Protein AF-A0A2D9KP70-F1 (afdb_monomer_lite)

Secondary structure (DSSP, 8-state):
---PBPTTSSEEEEHHHHHHHHHHTT--EEESSTTTSPPPTTS-TT-GGGGT-EEEEE--S-SEETTEEHHHHHHHHHHHHTTSSSEEESTTT--TT-SSSEEEE-GGGEEEE-HHHHHHHHSTT--GGG------S---HHHHHHHHHHHHHHHS-HHHHHHHHHHHHHH-HHHHHHHHHHHHHHHH---

Structure (mmCIF, N/CA/C/O backbone):
data_AF-A0A2D9KP70-F1
#
_entry.id   AF-A0A2D9KP70-F1
#
loop_
_atom_site.group_PDB
_atom_site.id
_atom_site.type_symbol
_atom_site.label_atom_id
_atom_site.label_alt_id
_atom_site.label_comp_id
_atom_site.label_asym_id
_atom_site.label_entity_id
_atom_site.label_seq_id
_atom_site.pdbx_PDB_ins_code
_atom_site.Cartn_x
_atom_site.Cartn_y
_atom_site.Cartn_z
_atom_site.occupancy
_atom_site.B_iso_or_equiv
_atom_site.auth_seq_id
_atom_site.auth_comp_id
_atom_site.auth_asym_id
_atom_site.auth_atom_id
_atom_site.pdbx_PDB_model_num
ATOM 1 N N . MET A 1 1 ? -11.619 -11.538 -2.703 1.00 70.75 1 MET A N 1
ATOM 2 C CA . MET A 1 1 ? -10.873 -12.189 -1.609 1.00 70.75 1 MET A CA 1
ATOM 3 C C . MET A 1 1 ? -11.056 -11.332 -0.369 1.00 70.75 1 MET A C 1
ATOM 5 O O . MET A 1 1 ? -11.048 -10.116 -0.518 1.00 70.75 1 MET A O 1
ATOM 9 N N . SER A 1 2 ? -11.302 -11.932 0.793 1.00 82.81 2 SER A N 1
ATOM 10 C CA . SER A 1 2 ? -11.518 -11.225 2.062 1.00 82.81 2 SER A CA 1
ATOM 11 C C . SER A 1 2 ? -10.717 -11.910 3.161 1.00 82.81 2 SER A C 1
ATOM 13 O O . SER A 1 2 ? -10.656 -13.138 3.182 1.00 82.81 2 SER A O 1
ATOM 15 N N . TYR A 1 3 ? -10.135 -11.124 4.061 1.00 93.19 3 TYR A N 1
ATOM 16 C CA . TYR A 1 3 ? -9.341 -11.609 5.184 1.00 93.19 3 TYR A CA 1
ATOM 17 C C . TYR A 1 3 ? -9.997 -11.221 6.495 1.00 93.19 3 TYR A C 1
ATOM 19 O O . TYR A 1 3 ? -10.526 -10.118 6.630 1.00 93.19 3 TYR A O 1
ATOM 27 N N . ASP A 1 4 ? -9.890 -12.111 7.472 1.00 93.12 4 ASP A N 1
ATOM 28 C CA . ASP A 1 4 ? -10.333 -11.836 8.828 1.00 93.12 4 ASP A CA 1
ATOM 29 C C . ASP A 1 4 ? -9.237 -11.126 9.622 1.00 93.12 4 ASP A C 1
ATOM 31 O O . ASP A 1 4 ? -8.035 -11.384 9.470 1.00 93.12 4 ASP A O 1
ATOM 35 N N . ARG A 1 5 ? -9.668 -10.235 10.513 1.00 93.00 5 ARG A N 1
ATOM 36 C CA . ARG A 1 5 ? -8.777 -9.550 11.444 1.00 93.00 5 ARG A CA 1
ATOM 37 C C . ARG A 1 5 ? -8.225 -10.550 12.459 1.00 93.00 5 ARG A C 1
ATOM 39 O O . ARG A 1 5 ? -8.980 -11.265 13.114 1.00 93.00 5 ARG A O 1
ATOM 46 N N . GLN A 1 6 ? -6.908 -10.574 12.604 1.00 94.81 6 GLN A N 1
ATOM 47 C CA . GLN A 1 6 ? -6.201 -11.485 13.497 1.00 94.81 6 GLN A CA 1
ATOM 48 C C . GLN A 1 6 ? -6.187 -10.959 14.939 1.00 94.81 6 GLN A C 1
ATOM 50 O O . GLN A 1 6 ? -6.518 -9.802 15.213 1.00 94.81 6 GLN A O 1
ATOM 55 N N . SER A 1 7 ? -5.758 -11.801 15.883 1.00 92.88 7 SER A N 1
ATOM 56 C CA . SER A 1 7 ? -5.707 -11.462 17.313 1.00 92.88 7 SER A CA 1
ATOM 57 C C . SER A 1 7 ? -4.768 -10.298 17.647 1.00 92.88 7 SER A C 1
ATOM 59 O O . SER A 1 7 ? -4.934 -9.663 18.684 1.00 92.88 7 SER A O 1
ATOM 61 N N . ASP A 1 8 ? -3.788 -10.005 16.786 1.00 84.81 8 ASP A N 1
ATOM 62 C CA . ASP A 1 8 ? -2.904 -8.838 16.920 1.00 84.81 8 ASP A CA 1
ATOM 63 C C . ASP A 1 8 ? -3.539 -7.532 16.406 1.00 84.81 8 ASP A C 1
ATOM 65 O O . ASP A 1 8 ? -2.905 -6.478 16.408 1.00 84.81 8 ASP A O 1
ATOM 69 N N . GLY A 1 9 ? -4.804 -7.586 15.982 1.00 88.44 9 GLY A N 1
ATOM 70 C CA . GLY A 1 9 ? -5.560 -6.435 15.516 1.00 88.44 9 GLY A CA 1
ATOM 71 C C . GLY A 1 9 ? -5.239 -6.012 14.082 1.00 88.44 9 GLY A C 1
ATOM 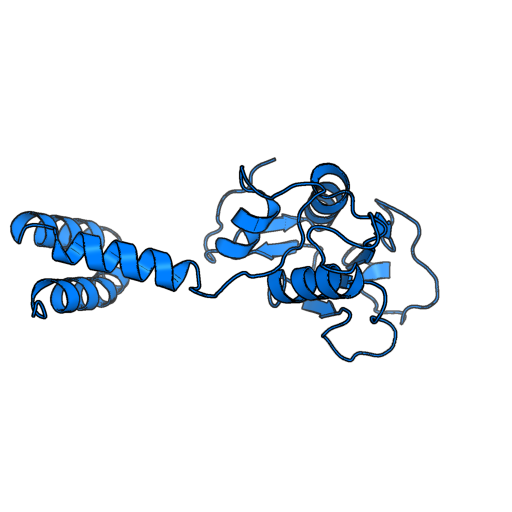72 O O . GLY A 1 9 ? -5.739 -4.959 13.674 1.00 88.44 9 GLY A O 1
ATOM 73 N N . THR A 1 10 ? -4.473 -6.804 13.326 1.00 93.50 10 THR A N 1
ATOM 74 C CA . THR A 1 10 ? -4.136 -6.560 11.912 1.00 93.50 10 THR A CA 1
ATOM 75 C C . THR A 1 10 ? -4.725 -7.626 10.989 1.00 93.50 10 THR A C 1
ATOM 77 O O . THR A 1 10 ? -5.183 -8.675 11.437 1.00 93.50 10 THR A O 1
ATOM 80 N N . TYR A 1 11 ? -4.737 -7.350 9.690 1.00 96.81 11 TYR A N 1
ATOM 81 C CA . TYR A 1 11 ? -5.046 -8.311 8.638 1.00 96.81 11 TYR A CA 1
ATOM 82 C C . TYR A 1 11 ? -3.730 -8.849 8.087 1.00 96.81 11 TYR A C 1
ATOM 84 O O . TYR A 1 11 ? -2.846 -8.064 7.741 1.00 96.81 11 TYR A O 1
ATOM 92 N N . HIS A 1 12 ? -3.578 -10.172 8.037 1.00 97.56 12 HIS A N 1
ATOM 93 C CA . HIS A 1 12 ? -2.360 -10.809 7.533 1.00 97.56 12 HIS A CA 1
ATOM 94 C C . HIS A 1 12 ? -2.567 -11.171 6.068 1.00 97.56 12 HIS A C 1
ATOM 96 O O . HIS A 1 12 ? -3.393 -12.024 5.754 1.00 97.56 12 HIS A O 1
ATOM 102 N N . ILE A 1 13 ? -1.835 -10.493 5.191 1.00 98.06 13 ILE A N 1
ATOM 103 C CA . ILE A 1 13 ? -1.985 -10.582 3.742 1.00 98.06 13 ILE A CA 1
ATOM 104 C C . ILE A 1 13 ? -0.717 -11.212 3.159 1.00 98.06 13 ILE A C 1
ATOM 106 O O . ILE A 1 13 ? 0.361 -10.625 3.296 1.00 98.06 13 ILE A O 1
ATOM 110 N N . PRO A 1 14 ? -0.809 -12.389 2.517 1.00 98.06 14 PRO A N 1
ATOM 111 C CA . PRO A 1 14 ? 0.294 -12.942 1.744 1.00 98.06 14 PRO A CA 1
ATOM 112 C C . PRO A 1 14 ? 0.755 -11.968 0.657 1.00 98.06 14 PRO A C 1
ATOM 114 O O . PRO A 1 14 ? -0.060 -11.324 -0.002 1.00 98.06 14 PRO A O 1
ATOM 117 N N . ILE A 1 15 ? 2.064 -11.872 0.444 1.00 98.12 15 ILE A N 1
ATOM 118 C CA . ILE A 1 15 ? 2.672 -10.948 -0.519 1.00 98.12 15 ILE A CA 1
ATOM 119 C C . ILE A 1 15 ? 2.192 -11.207 -1.949 1.00 98.12 15 ILE A C 1
ATOM 121 O O . ILE A 1 15 ? 1.990 -10.263 -2.708 1.00 98.12 15 ILE A O 1
ATOM 125 N N . ILE A 1 16 ? 1.932 -12.473 -2.286 1.00 98.19 16 ILE A N 1
ATOM 126 C CA . ILE A 1 16 ? 1.333 -12.858 -3.564 1.00 98.19 16 ILE A CA 1
ATOM 127 C C . ILE A 1 16 ? -0.070 -12.258 -3.682 1.00 98.19 16 ILE A C 1
ATOM 129 O O . ILE A 1 16 ? -0.354 -11.563 -4.649 1.00 98.19 16 ILE A O 1
ATOM 133 N N . ASP A 1 17 ? -0.925 -12.420 -2.678 1.00 98.38 17 ASP A N 1
ATOM 134 C CA . ASP A 1 17 ? -2.284 -11.882 -2.746 1.00 98.38 17 ASP A CA 1
ATOM 135 C C . ASP A 1 17 ? -2.298 -10.342 -2.757 1.00 98.38 17 ASP A C 1
ATOM 137 O O . ASP A 1 17 ? -3.120 -9.720 -3.437 1.00 98.38 17 ASP A O 1
ATOM 141 N N . LEU A 1 18 ? -1.361 -9.705 -2.042 1.00 98.19 18 LEU A N 1
ATOM 142 C CA . LEU A 1 18 ? -1.145 -8.260 -2.118 1.00 98.19 18 LEU A CA 1
ATOM 143 C C . LEU A 1 18 ? -0.731 -7.842 -3.536 1.00 98.19 18 LEU A C 1
ATOM 145 O O . LEU A 1 18 ? -1.333 -6.927 -4.098 1.00 98.19 18 LEU A O 1
ATOM 149 N N . GLY A 1 19 ? 0.252 -8.519 -4.131 1.00 98.25 19 GLY A N 1
ATOM 150 C CA . GLY A 1 19 ? 0.718 -8.253 -5.491 1.00 98.25 19 GLY A CA 1
ATOM 151 C C . GLY A 1 19 ? -0.383 -8.455 -6.534 1.00 98.25 19 GLY A C 1
ATOM 152 O O . GLY A 1 19 ? -0.606 -7.584 -7.372 1.00 98.25 19 GLY A O 1
ATOM 153 N N . GLU A 1 20 ? -1.147 -9.543 -6.447 1.00 98.31 20 GLU A N 1
ATOM 154 C CA . GLU A 1 20 ? -2.298 -9.792 -7.320 1.00 98.31 20 GLU A CA 1
ATOM 155 C C . GLU A 1 20 ? -3.363 -8.710 -7.162 1.00 98.31 20 GLU A C 1
ATOM 157 O O . GLU A 1 20 ? -3.867 -8.190 -8.157 1.00 98.31 20 GLU A O 1
ATOM 162 N N . ARG A 1 21 ? -3.658 -8.281 -5.929 1.00 97.50 21 ARG A N 1
ATOM 163 C CA . ARG A 1 21 ? -4.601 -7.185 -5.694 1.00 97.50 21 ARG A CA 1
ATOM 164 C C . ARG A 1 21 ? -4.125 -5.881 -6.334 1.00 97.50 21 ARG A C 1
ATOM 166 O O . ARG A 1 21 ? -4.915 -5.222 -7.015 1.00 97.50 21 ARG A O 1
ATOM 173 N N . LEU A 1 22 ? -2.859 -5.514 -6.135 1.00 97.94 22 LEU A N 1
ATOM 174 C CA . LEU A 1 22 ? -2.236 -4.323 -6.724 1.00 97.94 22 LEU A CA 1
ATOM 175 C C . LEU A 1 22 ? -2.237 -4.381 -8.262 1.00 97.94 22 LEU A C 1
ATOM 177 O O . LEU A 1 22 ? -2.565 -3.392 -8.922 1.00 97.94 22 LEU A O 1
ATOM 181 N N . ARG A 1 23 ? -1.964 -5.549 -8.844 1.00 97.94 23 ARG A N 1
ATOM 182 C CA . ARG A 1 23 ? -2.004 -5.761 -10.294 1.00 97.94 23 ARG A CA 1
ATOM 183 C C . ARG A 1 23 ? -3.420 -5.678 -10.854 1.00 97.94 23 ARG A C 1
ATOM 185 O O . ARG A 1 23 ? -3.698 -4.881 -11.747 1.00 97.94 23 ARG A O 1
ATOM 192 N N . ASP A 1 24 ? -4.328 -6.482 -10.319 1.00 96.50 24 ASP A N 1
ATOM 193 C CA . ASP A 1 24 ? -5.602 -6.780 -10.971 1.00 96.50 24 ASP A CA 1
ATOM 194 C C . ASP A 1 24 ? -6.659 -5.711 -10.687 1.00 96.50 24 ASP A C 1
ATOM 196 O O . ASP A 1 24 ? -7.460 -5.376 -11.561 1.00 96.50 24 ASP A O 1
ATOM 200 N N . HIS A 1 25 ? -6.652 -5.134 -9.481 1.00 95.31 25 HIS A N 1
ATOM 201 C CA . HIS A 1 25 ? -7.618 -4.104 -9.106 1.00 95.31 25 HIS A CA 1
ATOM 202 C C . HIS A 1 25 ? -7.121 -2.688 -9.413 1.00 95.31 25 HIS A C 1
ATOM 204 O O . HIS A 1 25 ? -7.888 -1.852 -9.898 1.00 95.31 25 HIS A O 1
ATOM 210 N N . PHE A 1 26 ? -5.842 -2.419 -9.148 1.00 96.56 26 PHE A N 1
ATOM 211 C CA . PHE A 1 26 ? -5.269 -1.083 -9.302 1.00 96.56 26 PHE A CA 1
ATOM 212 C C . PHE A 1 26 ? -4.533 -0.891 -10.627 1.00 96.56 26 PHE A C 1
ATOM 214 O O . PHE A 1 26 ? -4.303 0.246 -11.019 1.00 96.56 26 PHE A O 1
ATOM 221 N N . GLY A 1 27 ? -4.231 -1.962 -11.367 1.00 96.75 27 GLY A N 1
ATOM 222 C CA . GLY A 1 27 ? -3.545 -1.870 -12.655 1.00 96.75 27 GLY A CA 1
ATOM 223 C C . GLY A 1 27 ? -2.053 -1.570 -12.536 1.00 96.75 27 GLY A C 1
ATOM 224 O O . GLY A 1 27 ? -1.482 -1.042 -13.487 1.00 96.75 27 GLY A O 1
ATOM 225 N N . LEU A 1 28 ? -1.441 -1.857 -11.384 1.00 98.00 28 LEU A N 1
ATOM 226 C CA . LEU A 1 28 ? -0.002 -1.699 -11.183 1.00 98.00 28 LEU A CA 1
ATOM 227 C C . LEU A 1 28 ? 0.768 -2.866 -11.810 1.00 98.00 28 LEU A C 1
ATOM 229 O O . LEU A 1 28 ? 0.217 -3.934 -12.079 1.00 98.00 28 LEU A O 1
ATOM 233 N N . THR A 1 29 ? 2.059 -2.664 -12.047 1.00 98.19 29 THR A N 1
ATOM 234 C CA . THR A 1 29 ? 2.960 -3.717 -12.521 1.00 98.19 29 THR A CA 1
ATOM 235 C C . THR A 1 29 ? 3.742 -4.272 -11.338 1.00 98.19 29 THR A C 1
ATOM 237 O O . THR A 1 29 ? 4.321 -3.500 -10.579 1.00 98.19 29 THR A O 1
ATOM 240 N N . ILE A 1 30 ? 3.755 -5.597 -11.181 1.00 98.38 30 ILE A N 1
ATOM 241 C CA . ILE A 1 30 ? 4.494 -6.290 -10.118 1.00 98.38 30 ILE A CA 1
ATOM 242 C C . ILE A 1 30 ? 5.684 -7.020 -10.734 1.00 98.38 30 ILE A C 1
ATOM 244 O O . ILE A 1 30 ? 5.530 -7.678 -11.766 1.00 98.38 30 ILE A O 1
ATOM 248 N N . LYS A 1 31 ? 6.855 -6.865 -10.121 1.00 97.75 31 LYS A N 1
ATOM 249 C CA . LYS A 1 31 ? 8.159 -7.346 -10.587 1.00 97.75 31 LYS A CA 1
ATOM 250 C C . LYS A 1 31 ? 8.948 -7.988 -9.447 1.00 97.75 31 LYS A C 1
ATOM 252 O O . LYS A 1 31 ? 8.543 -7.902 -8.287 1.00 97.75 31 LYS A O 1
ATOM 257 N N . GLU A 1 32 ? 10.071 -8.609 -9.808 1.00 96.50 32 GLU A N 1
ATOM 258 C CA . GLU A 1 32 ? 11.090 -9.103 -8.873 1.00 96.50 32 GLU A CA 1
ATOM 259 C C . GLU A 1 32 ? 10.562 -10.136 -7.863 1.00 96.50 32 GLU A C 1
ATOM 261 O O . GLU A 1 32 ? 10.887 -10.109 -6.678 1.00 96.50 32 GLU A O 1
ATOM 266 N N . HIS A 1 33 ? 9.713 -11.057 -8.325 1.00 97.44 33 HIS A N 1
ATOM 267 C CA . HIS A 1 33 ? 9.208 -12.174 -7.526 1.00 97.44 33 HIS A CA 1
ATOM 268 C C . HIS A 1 33 ? 8.685 -13.279 -8.443 1.00 97.44 33 HIS A C 1
ATOM 270 O O . HIS A 1 33 ? 7.786 -13.008 -9.237 1.00 97.44 33 HIS A O 1
ATOM 276 N N . ASP A 1 34 ? 9.145 -14.523 -8.261 1.00 95.88 34 ASP A N 1
ATOM 277 C CA . ASP A 1 34 ? 8.945 -15.663 -9.184 1.00 95.88 34 ASP A CA 1
ATOM 278 C C . ASP A 1 34 ? 7.487 -15.936 -9.611 1.00 95.88 34 ASP A C 1
ATOM 280 O O . ASP A 1 34 ? 7.232 -16.481 -10.685 1.00 95.88 34 ASP A O 1
ATOM 284 N N . HIS A 1 35 ? 6.508 -15.567 -8.778 1.00 97.38 35 HIS A N 1
ATOM 285 C CA . HIS A 1 35 ? 5.074 -15.652 -9.114 1.00 97.38 35 HIS A CA 1
ATOM 286 C C . HIS A 1 35 ? 4.618 -14.652 -10.196 1.00 97.38 35 HIS A C 1
ATOM 288 O O . HIS A 1 35 ? 3.643 -14.904 -10.901 1.00 97.38 35 HIS A O 1
ATOM 294 N N . PHE A 1 36 ? 5.290 -13.507 -10.317 1.00 97.25 36 PHE A N 1
ATOM 295 C CA . PHE A 1 36 ? 4.911 -12.393 -11.192 1.00 97.25 36 PHE A CA 1
ATOM 296 C C . PHE A 1 36 ? 5.911 -12.160 -12.328 1.00 97.25 36 PHE A C 1
ATOM 298 O O . PHE A 1 36 ? 5.493 -11.872 -13.450 1.00 97.25 36 PHE A O 1
ATOM 305 N N . ASP A 1 37 ? 7.208 -12.258 -12.034 1.00 95.38 37 ASP A N 1
ATOM 306 C CA . ASP A 1 37 ? 8.316 -12.078 -12.974 1.00 95.38 37 ASP A CA 1
ATOM 307 C C . ASP A 1 37 ? 9.584 -12.781 -12.451 1.00 95.38 37 ASP A C 1
ATOM 309 O O . ASP A 1 37 ? 9.577 -13.355 -11.367 1.00 95.38 37 ASP A O 1
ATOM 313 N N . GLY A 1 38 ? 10.686 -12.741 -13.197 1.00 94.88 38 GLY A N 1
ATOM 314 C CA . GLY A 1 38 ? 11.990 -13.158 -12.679 1.00 94.88 38 GLY A CA 1
ATOM 315 C C . GLY A 1 38 ? 12.536 -12.218 -11.597 1.00 94.88 38 GLY A C 1
ATOM 316 O O . GLY A 1 38 ? 12.106 -11.071 -11.490 1.00 94.88 38 GLY A O 1
ATOM 317 N N . VAL A 1 39 ? 13.503 -12.724 -10.825 1.00 96.06 39 VAL A N 1
ATOM 318 C CA . VAL A 1 39 ? 14.328 -11.934 -9.899 1.00 96.06 39 VAL A CA 1
ATOM 319 C C . VAL A 1 39 ? 15.689 -11.633 -10.533 1.00 96.06 39 VAL A C 1
ATOM 321 O O . VAL A 1 39 ? 16.430 -12.554 -10.905 1.00 96.06 39 VAL A O 1
ATOM 324 N N . ASP A 1 40 ? 16.049 -10.357 -10.624 1.00 92.75 40 ASP A N 1
ATOM 325 C CA . ASP A 1 40 ? 17.321 -9.894 -11.158 1.00 92.75 40 ASP A CA 1
ATOM 326 C C . ASP A 1 40 ? 18.491 -10.184 -10.203 1.00 92.75 40 ASP A C 1
ATOM 328 O O . ASP A 1 40 ? 18.414 -10.107 -8.977 1.00 92.75 40 ASP A O 1
ATOM 332 N N . LYS A 1 41 ? 19.665 -10.481 -10.774 1.00 92.75 41 LYS A N 1
ATOM 333 C CA . LYS A 1 41 ? 20.875 -10.852 -10.005 1.00 92.75 41 LYS A CA 1
ATOM 334 C C . LYS A 1 41 ? 21.641 -9.657 -9.428 1.00 92.75 41 LYS A C 1
ATOM 336 O O . LYS A 1 41 ? 22.841 -9.754 -9.169 1.00 92.75 41 LYS A O 1
ATOM 341 N N . VAL A 1 42 ? 20.972 -8.519 -9.280 1.00 89.88 42 VAL A N 1
ATOM 342 C CA . VAL A 1 42 ? 21.565 -7.255 -8.818 1.00 89.88 42 VAL A CA 1
ATOM 343 C C . VAL A 1 42 ? 21.416 -7.054 -7.310 1.00 89.88 42 VAL A C 1
ATOM 345 O O . VAL A 1 42 ? 22.068 -6.178 -6.742 1.00 89.88 42 VAL A O 1
ATOM 348 N N . HIS A 1 43 ? 20.602 -7.878 -6.646 1.00 91.12 43 HIS A N 1
ATOM 349 C CA . HIS A 1 43 ? 20.378 -7.779 -5.210 1.00 91.12 43 HIS A CA 1
ATOM 350 C C . HIS A 1 43 ? 21.499 -8.425 -4.389 1.00 91.12 43 HIS A C 1
ATOM 352 O O . HIS A 1 43 ? 22.168 -9.370 -4.824 1.00 91.12 43 HIS A O 1
ATOM 358 N N . ALA A 1 44 ? 21.658 -7.946 -3.152 1.00 89.88 44 ALA A N 1
ATOM 359 C CA . ALA A 1 44 ? 22.538 -8.564 -2.167 1.00 89.88 44 ALA A CA 1
ATOM 360 C C . ALA A 1 44 ? 22.126 -10.029 -1.899 1.00 89.88 44 ALA A C 1
ATOM 362 O O . ALA A 1 44 ? 20.932 -10.328 -1.920 1.00 89.88 44 ALA A O 1
ATOM 363 N N . PRO A 1 45 ? 23.065 -10.948 -1.592 1.00 90.19 45 PRO A N 1
ATOM 364 C CA . PRO A 1 45 ? 22.761 -12.378 -1.452 1.00 90.19 45 PRO A CA 1
ATOM 365 C C . PRO A 1 45 ? 21.673 -12.738 -0.430 1.00 90.19 45 PRO A C 1
ATOM 367 O O . PRO A 1 45 ? 21.058 -13.789 -0.551 1.00 90.19 45 PRO A O 1
ATOM 370 N N . ASN A 1 46 ? 21.454 -11.895 0.580 1.00 90.50 46 ASN A N 1
ATOM 371 C CA . ASN A 1 46 ? 20.440 -12.066 1.623 1.00 90.50 46 ASN A CA 1
ATOM 372 C C . ASN A 1 46 ? 19.174 -11.221 1.384 1.00 90.50 46 ASN A C 1
ATOM 374 O O . ASN A 1 46 ? 18.435 -10.958 2.330 1.00 90.50 46 ASN A O 1
ATOM 378 N N . SER A 1 47 ? 18.965 -10.734 0.160 1.00 93.94 47 SER A N 1
ATOM 379 C CA . SER A 1 47 ? 17.777 -9.964 -0.205 1.00 93.94 47 SER A CA 1
ATOM 380 C C . SER A 1 47 ? 16.511 -10.813 -0.126 1.00 93.94 47 SER A C 1
ATOM 382 O O . SER A 1 47 ? 16.497 -11.970 -0.548 1.00 93.94 47 SER A O 1
ATOM 384 N N . TYR A 1 48 ? 15.426 -10.201 0.345 1.00 96.75 48 TYR A N 1
ATOM 385 C CA . TYR A 1 48 ? 14.099 -10.810 0.411 1.00 96.75 48 TYR A CA 1
ATOM 386 C C . TYR A 1 48 ? 13.561 -11.272 -0.955 1.00 96.75 48 TYR A C 1
ATOM 388 O O . TYR A 1 48 ? 12.785 -12.228 -0.998 1.00 96.75 48 TYR A O 1
ATOM 396 N N . HIS A 1 49 ? 14.012 -10.680 -2.070 1.00 96.69 49 HIS A N 1
ATOM 397 C CA . HIS A 1 49 ? 13.621 -11.131 -3.412 1.00 96.69 49 HIS A CA 1
ATOM 398 C C . HIS A 1 49 ? 14.042 -12.581 -3.679 1.00 96.69 49 HIS A C 1
ATOM 400 O O . HIS A 1 49 ? 13.241 -13.377 -4.160 1.00 96.69 49 HIS A O 1
ATOM 406 N N . TYR A 1 50 ? 15.251 -12.981 -3.263 1.00 96.06 50 TYR A N 1
ATOM 407 C CA . TYR A 1 50 ? 15.738 -14.359 -3.429 1.00 96.06 50 TYR A CA 1
ATOM 408 C C . TYR A 1 50 ? 15.030 -15.383 -2.524 1.00 96.06 50 TYR A C 1
ATOM 410 O O . TYR A 1 50 ? 15.328 -16.578 -2.587 1.00 96.06 50 TYR A O 1
ATOM 418 N N . HIS A 1 51 ? 14.107 -14.931 -1.673 1.00 95.12 51 HIS A N 1
ATOM 419 C CA . HIS A 1 51 ? 13.358 -15.761 -0.735 1.00 95.12 51 HIS A CA 1
A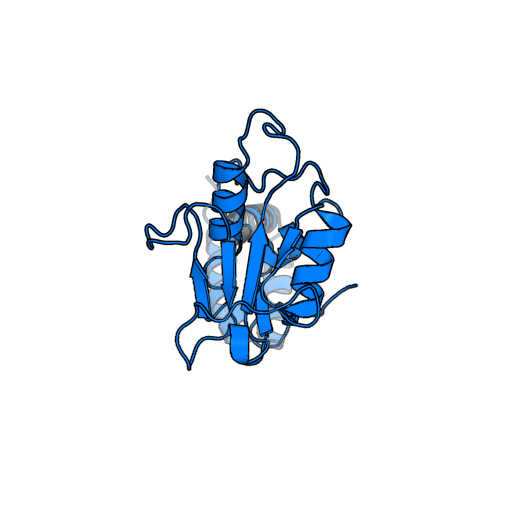TOM 420 C C . HIS A 1 51 ? 11.843 -15.753 -0.993 1.00 95.12 51 HIS A C 1
ATOM 422 O O . HIS A 1 51 ? 11.109 -16.385 -0.238 1.00 95.12 51 HIS A O 1
ATOM 428 N N . GLY A 1 52 ? 11.365 -15.069 -2.042 1.00 95.50 52 GLY A N 1
ATOM 429 C CA . GLY A 1 52 ? 9.925 -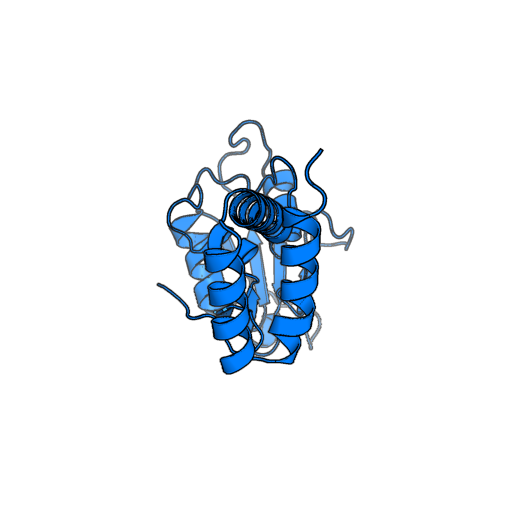14.904 -2.289 1.00 95.50 52 GLY A CA 1
ATOM 430 C C . GLY A 1 52 ? 9.232 -14.045 -1.224 1.00 95.50 52 GLY A C 1
ATOM 431 O O . GLY A 1 52 ? 8.041 -14.193 -0.964 1.00 95.50 52 GLY A O 1
ATOM 432 N N . GLU A 1 53 ? 9.993 -13.176 -0.559 1.00 97.56 53 GLU A N 1
ATOM 433 C CA . GLU A 1 53 ? 9.524 -12.340 0.550 1.00 97.56 53 GLU A CA 1
ATOM 434 C C . GLU A 1 53 ? 9.462 -10.853 0.182 1.00 97.56 53 GLU A C 1
ATOM 436 O O . GLU A 1 53 ? 9.110 -10.034 1.033 1.00 97.56 53 GLU A O 1
ATOM 441 N N . ALA A 1 54 ? 9.779 -10.505 -1.070 1.00 98.19 54 ALA A N 1
ATOM 442 C CA . ALA A 1 54 ? 9.671 -9.150 -1.596 1.00 98.19 54 ALA A CA 1
ATOM 443 C C . ALA A 1 54 ? 9.075 -9.089 -3.004 1.00 98.19 54 ALA A C 1
ATOM 445 O O . ALA A 1 54 ? 9.204 -10.037 -3.772 1.00 98.19 54 ALA A O 1
ATOM 446 N N . ILE A 1 55 ? 8.449 -7.958 -3.325 1.00 98.62 55 ILE A N 1
ATOM 447 C CA . ILE A 1 55 ? 7.994 -7.573 -4.664 1.00 98.62 55 ILE A CA 1
ATOM 448 C C . ILE A 1 55 ? 8.395 -6.126 -4.941 1.00 98.62 55 ILE A C 1
ATOM 450 O O . ILE A 1 55 ? 8.388 -5.297 -4.028 1.00 98.62 55 ILE A O 1
ATOM 454 N N . ASP A 1 56 ? 8.634 -5.814 -6.211 1.00 98.38 56 ASP A N 1
ATOM 455 C CA . ASP A 1 56 ? 8.750 -4.437 -6.681 1.00 98.38 56 ASP A CA 1
ATOM 456 C C . ASP A 1 56 ? 7.471 -4.023 -7.409 1.00 98.38 56 ASP A C 1
ATOM 458 O O . ASP A 1 56 ? 6.975 -4.709 -8.306 1.00 98.38 56 ASP A O 1
ATOM 462 N N . VAL A 1 57 ? 6.919 -2.879 -7.012 1.00 98.44 57 VAL A N 1
ATOM 463 C CA . VAL A 1 57 ? 5.672 -2.331 -7.546 1.00 98.44 57 VAL A CA 1
ATOM 464 C C . VAL A 1 57 ? 5.978 -1.100 -8.390 1.00 98.44 57 VAL A C 1
ATOM 466 O O . VAL A 1 57 ? 6.544 -0.118 -7.909 1.00 98.44 57 VAL A O 1
ATOM 469 N N . GLN A 1 58 ? 5.565 -1.133 -9.651 1.00 97.56 58 GLN A N 1
ATOM 470 C CA . GLN A 1 58 ? 5.745 -0.049 -10.611 1.00 97.56 58 GLN A CA 1
ATOM 471 C C . GLN A 1 58 ? 4.387 0.509 -11.055 1.00 97.56 58 GLN A C 1
ATOM 473 O O . GLN A 1 58 ? 3.459 -0.239 -11.383 1.00 97.56 58 GLN A O 1
ATOM 478 N N . ASP A 1 59 ? 4.269 1.837 -11.093 1.00 96.69 59 ASP A N 1
ATOM 479 C CA . ASP A 1 59 ? 3.073 2.541 -11.561 1.00 96.69 59 ASP A CA 1
ATOM 480 C C . ASP A 1 59 ? 3.283 3.049 -12.995 1.00 96.69 59 ASP A C 1
ATOM 482 O O . ASP A 1 59 ? 3.672 4.191 -13.215 1.00 96.69 59 ASP A O 1
ATOM 486 N N . TRP A 1 60 ? 3.019 2.175 -13.970 1.00 91.88 60 TRP A N 1
ATOM 487 C CA . TRP A 1 60 ? 3.041 2.495 -15.408 1.00 91.88 60 TRP A CA 1
ATOM 488 C C . TRP A 1 60 ? 1.655 2.778 -15.986 1.00 91.88 60 TRP A C 1
ATOM 490 O O . TRP A 1 60 ? 1.408 2.575 -17.176 1.00 91.88 60 TRP A O 1
ATOM 500 N N . ARG A 1 61 ? 0.719 3.191 -15.130 1.00 93.62 61 ARG A N 1
ATOM 501 C CA . ARG A 1 61 ? -0.569 3.727 -15.583 1.00 93.62 61 ARG A CA 1
ATOM 502 C C . ARG A 1 61 ? -0.344 5.110 -16.198 1.00 93.62 61 ARG A C 1
ATOM 504 O O . ARG A 1 61 ? 0.785 5.591 -16.253 1.00 93.62 61 ARG A O 1
ATOM 511 N N . ASP A 1 62 ? -1.424 5.763 -16.616 1.00 87.25 62 ASP A N 1
ATOM 512 C CA . ASP A 1 62 ? -1.374 7.111 -17.184 1.00 87.25 62 ASP A CA 1
ATOM 513 C C . ASP A 1 62 ? -0.520 8.069 -16.336 1.00 87.25 62 ASP A C 1
ATOM 515 O O . ASP A 1 62 ? -0.573 8.057 -15.097 1.00 87.25 62 ASP A O 1
ATOM 519 N N . ASP A 1 63 ? 0.256 8.920 -17.015 1.00 82.69 63 ASP A N 1
ATOM 520 C CA . ASP A 1 63 ? 1.211 9.825 -16.366 1.00 82.69 63 ASP A CA 1
ATOM 521 C C . ASP A 1 63 ? 0.538 10.678 -15.289 1.00 82.69 63 ASP A C 1
ATOM 523 O O . ASP A 1 63 ? 1.107 10.864 -14.218 1.00 82.69 63 ASP A O 1
ATOM 527 N N . LEU A 1 64 ? -0.704 11.115 -15.523 1.00 87.19 64 LEU A N 1
ATOM 528 C CA . LEU A 1 64 ? -1.518 11.862 -14.568 1.00 87.19 64 LEU A CA 1
ATOM 529 C C . LEU A 1 64 ? -2.863 11.169 -14.343 1.00 87.19 64 LEU A C 1
ATOM 531 O O . LEU A 1 64 ? -3.634 10.977 -15.279 1.00 87.19 64 LEU A O 1
ATOM 535 N N . ILE A 1 65 ? -3.176 10.889 -13.080 1.00 87.56 65 ILE A N 1
ATOM 536 C CA . ILE A 1 65 ? -4.504 10.456 -12.630 1.00 87.56 65 ILE A CA 1
ATOM 537 C C . ILE A 1 65 ? -4.964 11.484 -11.603 1.00 87.56 65 ILE A C 1
ATOM 539 O O . ILE A 1 65 ? -4.250 11.742 -10.636 1.00 87.56 65 ILE A O 1
ATOM 543 N N . ASP A 1 66 ? -6.102 12.133 -11.852 1.00 87.62 66 ASP A N 1
ATOM 544 C CA . ASP A 1 66 ? -6.606 13.265 -11.058 1.00 87.62 66 ASP A CA 1
ATOM 545 C C . ASP A 1 66 ? -5.558 14.374 -10.819 1.00 87.62 66 ASP A C 1
ATOM 547 O O . ASP A 1 66 ? -5.514 15.013 -9.769 1.00 87.62 66 ASP A O 1
ATOM 551 N N . GLY A 1 67 ? -4.683 14.601 -11.806 1.00 89.12 67 GLY A N 1
ATOM 552 C CA . GLY A 1 67 ? -3.606 15.596 -11.734 1.00 89.12 67 GLY A CA 1
ATOM 553 C C . GLY A 1 67 ? -2.396 15.182 -10.889 1.00 89.12 67 GLY A C 1
ATOM 554 O O . GLY A 1 67 ? -1.515 16.008 -10.669 1.00 89.12 67 GLY A O 1
ATOM 555 N N . ILE A 1 68 ? -2.334 13.928 -10.432 1.00 91.19 68 ILE A N 1
ATOM 556 C CA . ILE A 1 68 ? -1.248 13.394 -9.602 1.00 91.19 68 ILE A CA 1
ATOM 557 C C . ILE A 1 68 ? -0.359 12.483 -10.449 1.00 91.19 68 ILE A C 1
ATOM 559 O O . ILE A 1 68 ? -0.851 11.524 -11.052 1.00 91.19 68 ILE A O 1
ATOM 563 N N . ASP A 1 69 ? 0.944 12.776 -10.481 1.00 93.56 69 ASP A N 1
ATOM 564 C CA . ASP A 1 69 ? 1.927 12.013 -11.255 1.00 93.56 69 ASP A CA 1
ATOM 565 C C . ASP A 1 69 ? 2.249 10.632 -10.665 1.00 93.56 69 ASP A C 1
ATOM 567 O O . ASP A 1 69 ? 2.025 10.378 -9.478 1.00 93.56 69 ASP A O 1
ATOM 571 N N . TRP A 1 70 ? 2.774 9.725 -11.498 1.00 94.62 70 TRP A N 1
ATOM 572 C CA . TRP A 1 70 ? 3.093 8.349 -11.093 1.00 94.62 70 TRP A CA 1
ATOM 573 C C . TRP A 1 70 ? 4.028 8.293 -9.881 1.00 94.62 70 TRP A C 1
ATOM 575 O O . TRP A 1 70 ? 3.799 7.496 -8.975 1.00 94.62 70 TRP A O 1
ATOM 585 N N . ARG A 1 71 ? 5.040 9.169 -9.807 1.00 94.44 71 ARG A N 1
ATOM 586 C CA . ARG A 1 71 ? 6.020 9.164 -8.712 1.00 94.44 71 ARG A CA 1
ATOM 587 C C . ARG A 1 71 ? 5.343 9.506 -7.390 1.00 94.44 71 ARG A C 1
ATOM 589 O O . ARG A 1 71 ? 5.594 8.855 -6.376 1.00 94.44 71 ARG A O 1
ATOM 596 N N . THR A 1 72 ? 4.460 10.498 -7.408 1.00 94.50 72 THR A N 1
ATOM 597 C CA . THR A 1 72 ? 3.665 10.920 -6.257 1.00 94.50 72 THR A CA 1
ATOM 598 C C . THR A 1 72 ? 2.675 9.831 -5.853 1.00 94.50 72 THR A C 1
ATOM 600 O O . THR A 1 72 ? 2.552 9.545 -4.666 1.00 94.50 72 THR A O 1
ATOM 603 N N . ARG A 1 73 ? 2.015 9.154 -6.805 1.00 95.38 73 ARG A N 1
ATOM 604 C CA . ARG A 1 73 ? 1.126 8.014 -6.502 1.00 95.38 73 ARG A CA 1
ATOM 605 C C . ARG A 1 73 ? 1.881 6.838 -5.878 1.00 95.38 73 ARG A C 1
ATOM 607 O O . ARG A 1 73 ? 1.404 6.277 -4.894 1.00 95.38 73 ARG A O 1
ATOM 614 N N . THR A 1 74 ? 3.064 6.503 -6.389 1.00 96.50 74 THR A N 1
ATOM 615 C CA . THR A 1 74 ? 3.937 5.471 -5.808 1.00 96.50 74 THR A CA 1
ATOM 616 C C . THR A 1 74 ? 4.360 5.849 -4.388 1.00 96.50 74 THR A C 1
ATOM 618 O O . THR A 1 74 ? 4.248 5.032 -3.478 1.00 96.50 74 THR A O 1
ATOM 621 N N . GLY A 1 75 ? 4.761 7.104 -4.160 1.00 95.62 75 GLY A N 1
ATOM 622 C CA . GLY A 1 75 ? 5.085 7.604 -2.821 1.00 95.62 75 GLY A CA 1
ATOM 623 C C . GLY A 1 75 ? 3.881 7.648 -1.867 1.00 95.62 75 GLY A C 1
ATOM 624 O O . GLY A 1 75 ? 4.022 7.427 -0.665 1.00 95.62 75 GLY A O 1
ATOM 625 N N . ASN A 1 76 ? 2.676 7.891 -2.379 1.00 95.56 76 ASN A N 1
ATOM 626 C CA . ASN A 1 76 ? 1.453 7.808 -1.586 1.00 95.56 76 ASN A CA 1
ATOM 627 C C . ASN A 1 76 ? 1.149 6.362 -1.161 1.00 95.56 76 ASN A C 1
ATOM 629 O O . ASN A 1 76 ? 0.734 6.133 -0.026 1.00 95.56 76 ASN A O 1
ATOM 633 N N . LEU A 1 77 ? 1.368 5.386 -2.051 1.00 96.69 77 LEU A N 1
ATOM 634 C CA . LEU A 1 77 ? 1.232 3.965 -1.726 1.00 96.69 77 LEU A CA 1
ATOM 635 C C . LEU A 1 77 ? 2.300 3.509 -0.718 1.00 96.69 77 LEU A C 1
ATOM 637 O O . LEU A 1 77 ? 1.982 2.753 0.199 1.00 96.69 77 LEU A O 1
ATOM 641 N N . GLU A 1 78 ? 3.534 4.005 -0.846 1.00 96.31 78 GLU A N 1
ATOM 642 C CA . GLU A 1 78 ? 4.605 3.806 0.139 1.00 96.31 78 GLU A CA 1
ATOM 643 C C . GLU A 1 78 ? 4.157 4.261 1.534 1.00 96.31 78 GLU A C 1
ATOM 645 O O . GLU A 1 78 ? 4.225 3.495 2.496 1.00 96.31 78 GLU A O 1
ATOM 650 N N . GLU A 1 79 ? 3.643 5.488 1.645 1.00 94.50 79 GLU A N 1
ATOM 651 C CA . GLU A 1 79 ? 3.180 6.030 2.924 1.00 94.50 79 GLU A CA 1
ATOM 652 C C . GLU A 1 79 ? 1.950 5.277 3.448 1.00 94.50 79 GLU A C 1
ATOM 654 O O . GLU A 1 79 ? 1.874 4.985 4.643 1.00 94.50 79 GLU A O 1
ATOM 659 N N . LEU A 1 80 ? 1.019 4.887 2.566 1.00 94.81 80 LEU A N 1
ATOM 660 C CA . LEU A 1 80 ? -0.118 4.043 2.932 1.00 94.81 80 LEU A CA 1
ATOM 661 C C . LEU A 1 80 ? 0.358 2.739 3.579 1.00 94.81 80 LEU A C 1
ATOM 663 O O . LEU A 1 80 ? -0.153 2.371 4.633 1.00 94.81 80 LEU A O 1
ATOM 667 N N . LEU A 1 81 ? 1.332 2.051 2.983 1.00 96.06 81 LEU A N 1
ATOM 668 C CA . LEU A 1 81 ? 1.811 0.736 3.423 1.00 96.06 81 LEU A CA 1
ATOM 669 C C . LEU A 1 81 ? 2.885 0.790 4.516 1.00 96.06 81 LEU A C 1
ATOM 671 O O . LEU A 1 81 ? 3.323 -0.256 5.004 1.00 96.06 81 LEU A O 1
ATOM 675 N N . LYS A 1 82 ? 3.303 1.973 4.956 1.00 92.94 82 LYS A N 1
ATOM 676 C CA . LYS A 1 82 ? 4.358 2.115 5.959 1.00 92.94 82 LYS A CA 1
ATOM 677 C C . LYS A 1 82 ? 4.041 1.343 7.243 1.00 92.94 82 LYS A C 1
ATOM 679 O O . LYS A 1 82 ? 2.931 1.389 7.775 1.00 92.94 82 LYS A O 1
ATOM 684 N N . GLY A 1 83 ? 5.035 0.602 7.733 1.00 91.12 83 GLY A N 1
ATOM 685 C CA . GLY A 1 83 ? 4.921 -0.230 8.937 1.00 91.12 83 GLY A CA 1
ATOM 686 C C . GLY A 1 83 ? 4.140 -1.539 8.766 1.00 91.12 83 GLY A C 1
ATOM 687 O O . GLY A 1 83 ? 3.971 -2.252 9.752 1.00 91.12 83 GLY A O 1
ATOM 688 N N . SER A 1 84 ? 3.678 -1.870 7.555 1.00 92.75 84 SER A N 1
ATOM 689 C CA . SER A 1 84 ? 2.983 -3.140 7.293 1.00 92.75 84 SER A CA 1
ATOM 690 C C . SER A 1 84 ? 3.907 -4.314 6.947 1.00 92.75 84 SER A C 1
ATOM 692 O O . SER A 1 84 ? 3.481 -5.466 7.005 1.00 92.75 84 SER A O 1
ATOM 694 N N . GLY A 1 85 ? 5.168 -4.032 6.617 1.00 93.06 85 GLY A N 1
ATOM 695 C CA . GLY A 1 85 ? 6.200 -5.008 6.270 1.00 93.06 85 GLY A CA 1
ATOM 696 C C . GLY A 1 85 ? 7.523 -4.717 6.978 1.00 93.06 85 GLY A C 1
ATOM 697 O O . GLY A 1 85 ? 7.610 -3.811 7.812 1.00 93.06 85 GLY A O 1
ATOM 698 N N . VAL A 1 86 ? 8.554 -5.497 6.649 1.00 91.19 86 VAL A N 1
ATOM 699 C CA . VAL A 1 86 ? 9.919 -5.273 7.157 1.00 91.19 86 VAL A CA 1
ATOM 700 C C . VAL A 1 86 ? 10.644 -4.190 6.363 1.00 91.19 86 VAL A C 1
ATOM 702 O O . VAL A 1 86 ? 11.411 -3.436 6.956 1.00 91.19 86 VAL A O 1
ATOM 705 N N . GLU A 1 87 ? 10.354 -4.063 5.065 1.00 94.12 87 GLU A N 1
ATOM 706 C CA . GLU A 1 87 ? 10.888 -3.007 4.200 1.00 94.12 87 GLU A CA 1
ATOM 707 C C . GLU A 1 87 ? 9.763 -2.442 3.329 1.00 94.12 87 GLU A C 1
ATOM 709 O O . GLU A 1 87 ? 9.027 -3.185 2.684 1.00 94.12 87 GLU A O 1
ATOM 714 N N . ILE A 1 88 ? 9.612 -1.116 3.358 1.00 96.81 88 ILE A N 1
ATOM 715 C CA . ILE A 1 88 ? 8.674 -0.344 2.535 1.00 96.81 88 ILE A CA 1
ATOM 716 C C . ILE A 1 88 ? 9.487 0.829 1.999 1.00 96.81 88 ILE A C 1
ATOM 718 O O . ILE A 1 88 ? 9.642 1.840 2.689 1.00 96.81 88 ILE A O 1
ATOM 722 N N . LEU A 1 89 ? 10.107 0.643 0.838 1.00 95.31 89 LEU A N 1
ATOM 723 C CA . LEU A 1 89 ? 11.084 1.582 0.294 1.00 95.31 89 LEU A CA 1
ATOM 724 C C . LEU A 1 89 ? 10.616 2.055 -1.071 1.00 95.31 89 LEU A C 1
ATOM 726 O O . LEU A 1 89 ? 10.489 1.266 -2.000 1.00 95.31 89 LEU A O 1
ATOM 730 N N . GLY A 1 90 ? 10.362 3.348 -1.193 1.00 95.94 90 GLY A N 1
ATOM 731 C CA . GLY A 1 90 ? 9.960 3.942 -2.455 1.00 95.94 90 GLY A CA 1
ATOM 732 C C . GLY A 1 90 ? 10.513 5.352 -2.626 1.00 95.94 90 GLY A C 1
ATOM 733 O O . GLY A 1 90 ? 11.476 5.736 -1.945 1.00 95.94 90 GLY A O 1
ATOM 734 N N . PRO A 1 91 ? 9.894 6.155 -3.503 1.00 94.06 91 PRO A N 1
ATOM 735 C CA . PRO A 1 91 ? 10.388 7.480 -3.853 1.00 94.06 91 PRO A CA 1
ATOM 736 C C . PRO A 1 91 ? 10.435 8.483 -2.686 1.00 94.06 91 PRO A C 1
ATOM 738 O O . PRO A 1 91 ? 11.097 9.519 -2.807 1.00 94.06 91 PRO A O 1
ATOM 741 N N . ASN A 1 92 ? 9.739 8.220 -1.575 1.00 91.50 92 ASN A N 1
ATOM 742 C CA . ASN A 1 92 ? 9.749 9.060 -0.374 1.00 91.50 92 ASN A CA 1
ATOM 743 C C . ASN A 1 92 ? 10.768 8.593 0.682 1.00 91.50 92 ASN A C 1
ATOM 745 O O . ASN A 1 92 ? 11.033 9.329 1.635 1.00 91.50 92 ASN A O 1
ATOM 749 N N . SER A 1 93 ? 11.370 7.413 0.515 1.00 88.38 93 SER A N 1
ATOM 750 C CA . SER A 1 93 ? 12.324 6.841 1.474 1.00 88.38 93 SER A CA 1
ATOM 751 C C . SER A 1 93 ? 13.696 7.526 1.457 1.00 88.38 93 SER A C 1
ATOM 753 O O . SER A 1 93 ? 14.413 7.503 2.458 1.00 88.38 93 SER A O 1
ATOM 755 N N . GLY A 1 94 ? 14.078 8.124 0.322 1.00 88.94 94 GLY A N 1
ATOM 756 C CA . GLY A 1 94 ? 15.417 8.677 0.092 1.00 88.94 94 GLY A CA 1
ATOM 757 C C . GLY A 1 94 ? 16.515 7.618 -0.074 1.00 88.94 94 GLY A C 1
ATOM 758 O O . GLY A 1 94 ? 17.699 7.962 -0.073 1.00 88.94 94 GLY A O 1
ATOM 759 N N . VAL A 1 95 ? 16.153 6.337 -0.200 1.00 89.12 95 VAL A N 1
ATOM 760 C CA . VAL A 1 95 ? 17.103 5.243 -0.420 1.00 89.12 95 VAL A CA 1
ATOM 761 C C . VAL A 1 95 ? 17.432 5.148 -1.906 1.00 89.12 95 VAL A C 1
ATOM 763 O O . VAL A 1 95 ? 16.559 4.891 -2.735 1.00 89.12 95 VAL A O 1
ATOM 766 N N . ALA A 1 96 ? 18.713 5.313 -2.241 1.00 90.00 96 ALA A N 1
ATOM 767 C CA . ALA A 1 96 ? 19.189 5.217 -3.616 1.00 90.00 96 ALA A CA 1
ATOM 768 C C . ALA A 1 96 ? 18.744 3.899 -4.274 1.00 90.00 96 ALA A C 1
ATOM 770 O O . ALA A 1 96 ? 18.827 2.832 -3.664 1.00 90.00 96 ALA A O 1
ATOM 771 N N . GLY A 1 97 ? 18.279 3.989 -5.521 1.00 89.06 97 GLY A N 1
ATOM 772 C CA . GLY A 1 97 ? 17.782 2.845 -6.289 1.00 89.06 97 GLY A CA 1
ATOM 773 C C . GLY A 1 97 ? 16.268 2.630 -6.220 1.00 89.06 97 GLY A C 1
ATOM 774 O O . GLY A 1 97 ? 15.751 1.946 -7.091 1.00 89.06 97 GLY A O 1
ATOM 775 N N . HIS A 1 98 ? 15.549 3.271 -5.290 1.00 93.94 98 HIS A N 1
ATOM 776 C CA . HIS A 1 98 ? 14.097 3.091 -5.094 1.00 93.94 98 HIS A CA 1
ATOM 777 C C . HIS A 1 98 ? 13.269 4.313 -5.535 1.00 93.94 98 HIS A C 1
ATOM 779 O O . HIS A 1 98 ? 12.133 4.508 -5.116 1.00 93.94 98 HIS A O 1
ATOM 785 N N . ASP A 1 99 ? 13.831 5.174 -6.388 1.00 92.94 99 ASP A N 1
ATOM 786 C CA . ASP A 1 99 ? 13.166 6.409 -6.832 1.00 92.94 99 ASP A CA 1
ATOM 787 C C . ASP A 1 99 ? 12.061 6.178 -7.875 1.00 92.94 99 ASP A C 1
ATOM 789 O O . ASP A 1 99 ? 11.242 7.070 -8.115 1.00 92.94 99 ASP A O 1
ATOM 793 N N . SER A 1 100 ? 12.061 5.011 -8.527 1.00 93.69 100 SER A N 1
ATOM 794 C CA . SER A 1 100 ? 11.190 4.683 -9.664 1.00 93.69 100 SER A CA 1
ATOM 795 C C . SER A 1 100 ? 10.142 3.607 -9.385 1.00 93.69 100 SER A C 1
ATOM 797 O O . SER A 1 100 ? 9.260 3.390 -10.212 1.00 93.69 100 SER A O 1
ATOM 799 N N . HIS A 1 101 ? 10.219 2.935 -8.241 1.00 96.88 101 HIS A N 1
ATOM 800 C CA . HIS A 1 101 ? 9.331 1.840 -7.863 1.00 96.88 101 HIS A CA 1
ATOM 801 C C . HIS A 1 101 ? 9.154 1.815 -6.344 1.00 96.88 101 HIS A C 1
ATOM 803 O O . HIS A 1 101 ? 9.851 2.517 -5.616 1.00 96.88 101 HIS A O 1
ATOM 809 N N . LEU A 1 102 ? 8.203 1.016 -5.874 1.00 98.00 102 LEU A N 1
ATOM 810 C CA . LEU A 1 102 ? 8.003 0.726 -4.462 1.00 98.00 102 LEU A CA 1
ATOM 811 C C . LEU A 1 102 ? 8.415 -0.719 -4.186 1.00 98.00 102 LEU A C 1
ATOM 813 O O . LEU A 1 102 ? 7.740 -1.648 -4.623 1.00 98.00 102 LEU A O 1
ATOM 817 N N . HIS A 1 103 ? 9.502 -0.885 -3.448 1.00 98.31 103 HIS A N 1
ATOM 818 C CA . HIS A 1 103 ? 9.944 -2.158 -2.907 1.00 98.31 103 HIS A CA 1
ATOM 819 C C . HIS A 1 103 ? 9.162 -2.484 -1.634 1.00 98.31 103 HIS A C 1
ATOM 821 O O . HIS A 1 103 ? 9.105 -1.684 -0.689 1.00 98.31 103 HIS A O 1
ATOM 827 N N . LEU A 1 104 ? 8.557 -3.667 -1.612 1.00 98.44 104 LEU A N 1
ATOM 828 C CA . LEU A 1 104 ? 7.766 -4.177 -0.501 1.00 98.44 104 LEU A CA 1
ATOM 829 C C . LEU A 1 104 ? 8.338 -5.520 -0.065 1.00 98.44 104 LEU A C 1
ATOM 831 O O . LEU A 1 104 ? 8.211 -6.489 -0.806 1.00 98.44 104 LEU A O 1
ATOM 835 N N . ALA A 1 105 ? 8.861 -5.604 1.159 1.00 97.62 105 ALA A N 1
ATOM 836 C CA . ALA A 1 105 ? 9.269 -6.865 1.768 1.00 97.62 105 ALA A CA 1
ATOM 837 C C . ALA A 1 105 ? 8.559 -7.131 3.095 1.00 97.62 105 ALA A C 1
ATOM 839 O O . ALA A 1 105 ? 8.354 -6.234 3.922 1.00 97.62 105 ALA A O 1
ATOM 840 N N . ALA A 1 106 ? 8.247 -8.399 3.348 1.00 95.56 106 ALA A N 1
ATOM 841 C CA . ALA A 1 106 ? 7.721 -8.864 4.622 1.00 95.56 106 ALA A CA 1
ATOM 842 C C . ALA A 1 106 ? 8.281 -10.242 4.966 1.00 95.56 106 ALA A C 1
ATOM 844 O O . ALA A 1 106 ? 8.297 -11.142 4.133 1.00 95.56 106 ALA A O 1
ATOM 845 N N . LYS A 1 107 ? 8.677 -10.434 6.229 1.00 91.19 107 LYS A N 1
ATOM 846 C CA . LYS A 1 107 ? 9.162 -11.730 6.713 1.00 91.19 107 LYS A CA 1
ATOM 847 C C . LYS A 1 107 ? 8.105 -12.816 6.495 1.00 91.19 107 LYS A C 1
ATOM 849 O O . LYS A 1 107 ? 6.944 -12.621 6.860 1.00 91.19 107 LYS A O 1
ATOM 854 N N . ASN A 1 108 ? 8.517 -13.966 5.965 1.00 93.94 108 ASN A N 1
ATOM 855 C CA . ASN A 1 108 ? 7.641 -15.062 5.542 1.00 93.94 108 ASN A CA 1
ATOM 856 C C . ASN A 1 108 ? 6.585 -14.643 4.496 1.00 93.94 108 ASN A C 1
ATOM 858 O O . ASN A 1 108 ? 5.539 -15.285 4.398 1.00 93.94 108 ASN A O 1
ATOM 862 N N . GLY A 1 109 ? 6.802 -13.535 3.780 1.00 95.12 109 GLY A N 1
ATOM 863 C CA . GLY A 1 109 ? 5.868 -13.000 2.792 1.00 95.12 109 GLY A CA 1
ATOM 864 C C . GLY A 1 109 ? 4.527 -12.544 3.376 1.00 95.12 109 GLY A C 1
ATOM 865 O O . GLY A 1 109 ? 3.534 -12.568 2.659 1.00 95.12 109 GLY A O 1
ATOM 866 N N . LEU A 1 110 ? 4.451 -12.167 4.660 1.00 97.31 110 LEU A N 1
ATOM 867 C CA . LEU A 1 110 ? 3.192 -11.783 5.317 1.00 97.31 110 LEU A CA 1
ATOM 868 C C . LEU A 1 110 ? 3.166 -10.307 5.719 1.00 97.31 110 LEU A C 1
ATOM 870 O O . LEU A 1 110 ? 3.769 -9.908 6.717 1.00 97.31 110 LEU A O 1
ATOM 874 N N . PHE A 1 111 ? 2.387 -9.514 4.986 1.00 98.12 111 PHE A N 1
ATOM 875 C CA . PHE A 1 111 ? 2.103 -8.123 5.323 1.00 98.12 111 PHE A CA 1
ATOM 876 C C . PHE A 1 111 ? 1.035 -8.032 6.406 1.00 98.12 111 PHE A C 1
ATOM 878 O O . PHE A 1 111 ? 0.021 -8.727 6.365 1.00 98.12 111 PHE A O 1
ATOM 885 N N . LYS A 1 112 ? 1.242 -7.135 7.367 1.00 96.94 112 LYS A N 1
ATOM 886 C CA . LYS A 1 112 ? 0.301 -6.849 8.450 1.00 96.94 112 LYS A CA 1
ATOM 887 C C . LYS A 1 112 ? -0.355 -5.502 8.217 1.00 96.94 112 LYS A C 1
ATOM 889 O O . LYS A 1 112 ? 0.196 -4.463 8.575 1.00 96.94 112 LYS A O 1
ATOM 894 N N . LEU A 1 113 ? -1.540 -5.516 7.623 1.00 95.38 113 LEU A N 1
ATOM 895 C CA . LEU A 1 113 ? -2.295 -4.297 7.361 1.00 95.38 113 LEU A C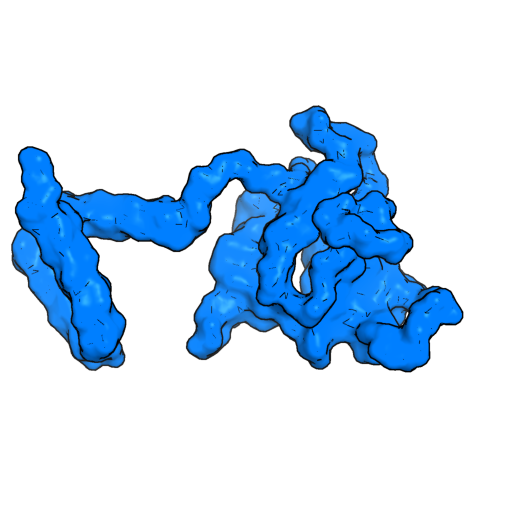A 1
ATOM 896 C C . LEU A 1 113 ? -3.133 -3.926 8.583 1.00 95.38 113 LEU A C 1
ATOM 898 O O . LEU A 1 113 ? -3.882 -4.745 9.116 1.00 95.38 113 LEU A O 1
ATOM 902 N N . ASN A 1 114 ? -3.060 -2.672 9.018 1.00 91.44 114 ASN A N 1
ATOM 903 C CA . ASN A 1 114 ? -4.075 -2.140 9.919 1.00 91.44 114 ASN A CA 1
ATOM 904 C C . ASN A 1 114 ? -5.414 -1.963 9.174 1.00 91.44 114 ASN A C 1
ATOM 906 O O . ASN A 1 114 ? -5.506 -2.107 7.957 1.00 91.44 114 ASN A O 1
ATOM 910 N N . GLU A 1 115 ? -6.471 -1.634 9.909 1.00 89.38 115 GLU A N 1
ATOM 911 C CA . GLU A 1 115 ? -7.819 -1.495 9.348 1.00 89.38 115 GLU A CA 1
ATOM 912 C C . GLU A 1 115 ? -7.928 -0.434 8.246 1.00 89.38 115 GLU A C 1
ATOM 914 O O . GLU A 1 115 ? -8.601 -0.660 7.245 1.00 89.38 115 GLU A O 1
ATOM 919 N N . TYR A 1 116 ? -7.215 0.686 8.374 1.00 87.25 116 TYR A N 1
ATOM 920 C CA . TYR A 1 116 ? -7.186 1.715 7.334 1.00 87.25 116 TYR A CA 1
ATOM 921 C C . TYR A 1 116 ? -6.526 1.201 6.051 1.00 87.25 116 TYR A C 1
ATOM 923 O O . TYR A 1 116 ? -7.098 1.325 4.972 1.00 87.25 116 TYR A O 1
ATOM 931 N N . GLN A 1 117 ? -5.355 0.578 6.179 1.00 94.19 117 GLN A N 1
ATOM 932 C CA . GLN A 1 117 ? -4.611 0.000 5.059 1.00 94.19 117 GLN A CA 1
ATOM 933 C C . GLN A 1 117 ? -5.412 -1.092 4.354 1.00 94.19 117 GLN A C 1
ATOM 935 O O . GLN A 1 117 ? -5.515 -1.099 3.128 1.00 94.19 117 GLN A O 1
ATOM 940 N N . TYR A 1 118 ? -6.016 -1.990 5.134 1.00 93.81 118 TYR A N 1
ATOM 941 C CA . TYR A 1 118 ? -6.853 -3.054 4.603 1.00 93.81 118 TYR A CA 1
ATOM 942 C C . TYR A 1 118 ? -8.047 -2.484 3.841 1.00 93.81 118 TYR A C 1
ATOM 944 O O . TYR A 1 118 ? -8.261 -2.852 2.693 1.00 93.81 118 TYR A O 1
ATOM 952 N N . ASN A 1 119 ? -8.779 -1.527 4.415 1.00 90.56 119 ASN A N 1
ATOM 953 C CA . ASN A 1 119 ? -9.935 -0.929 3.747 1.00 90.56 119 ASN A CA 1
ATOM 954 C C . ASN A 1 119 ? -9.547 -0.142 2.489 1.00 90.56 119 ASN A C 1
ATOM 956 O O . ASN A 1 119 ? -10.295 -0.163 1.515 1.00 90.56 119 ASN A O 1
ATOM 960 N N . ALA A 1 120 ? -8.380 0.508 2.481 1.00 91.75 120 ALA A N 1
ATOM 961 C CA . ALA A 1 120 ? -7.866 1.234 1.321 1.00 91.75 120 ALA A CA 1
ATOM 962 C C . ALA A 1 120 ? -7.445 0.314 0.163 1.00 91.75 120 ALA A C 1
ATOM 964 O O . ALA A 1 120 ? -7.455 0.747 -0.989 1.00 91.75 120 ALA A O 1
ATOM 965 N N . LEU A 1 121 ? -7.093 -0.945 0.446 1.00 93.88 121 LEU A N 1
ATOM 966 C CA . LEU A 1 121 ? -6.622 -1.893 -0.567 1.00 93.88 121 LEU A CA 1
ATOM 967 C C . LEU A 1 121 ? -7.649 -2.967 -0.928 1.00 93.88 121 LEU A C 1
ATOM 969 O O . LEU A 1 121 ? -7.775 -3.307 -2.100 1.00 93.88 121 LEU A O 1
ATOM 973 N N . PHE A 1 122 ? -8.419 -3.460 0.036 1.00 93.19 122 PHE A N 1
ATOM 974 C CA . PHE A 1 122 ? -9.327 -4.607 -0.084 1.00 93.19 122 PHE A CA 1
ATOM 975 C C . PHE A 1 122 ? -10.800 -4.275 0.199 1.00 93.19 122 PHE A C 1
ATOM 977 O O . PHE A 1 122 ? -11.644 -5.154 0.042 1.00 93.19 122 PHE A O 1
ATOM 984 N N . GLY A 1 123 ? -11.124 -3.037 0.584 1.00 87.44 123 GLY A N 1
ATOM 985 C CA . GLY A 1 123 ? -12.509 -2.597 0.764 1.00 87.44 123 GLY A CA 1
ATOM 986 C C . GLY A 1 123 ? -13.295 -2.476 -0.549 1.00 87.44 123 GLY A C 1
ATOM 987 O O . GLY A 1 123 ? -12.754 -2.605 -1.649 1.00 87.44 123 GLY A O 1
ATOM 988 N N . ASP A 1 124 ? -14.589 -2.175 -0.435 1.00 75.62 124 ASP A N 1
ATOM 989 C CA . ASP A 1 124 ? -15.502 -2.125 -1.588 1.00 75.62 124 ASP A CA 1
ATOM 990 C C . ASP A 1 124 ? -15.305 -0.885 -2.484 1.00 75.62 124 ASP A C 1
ATOM 992 O O . ASP A 1 124 ? -15.650 -0.913 -3.663 1.00 75.62 124 ASP A O 1
ATOM 996 N N . ASN A 1 125 ? -14.719 0.199 -1.956 1.00 72.62 125 ASN A N 1
ATOM 997 C CA . ASN A 1 125 ? -14.587 1.498 -2.637 1.00 72.62 125 ASN A CA 1
ATOM 998 C C . ASN A 1 125 ? -13.127 1.962 -2.771 1.00 72.62 125 ASN A C 1
ATOM 1000 O O . ASN A 1 125 ? -12.792 3.110 -2.488 1.00 72.62 125 ASN A O 1
ATOM 1004 N N . THR A 1 126 ? -12.233 1.079 -3.208 1.00 78.19 126 THR A N 1
ATOM 1005 C CA . THR A 1 126 ? -10.780 1.331 -3.219 1.00 78.19 126 THR A CA 1
ATOM 1006 C C . THR A 1 126 ? -10.272 2.179 -4.392 1.00 78.19 126 THR A C 1
ATOM 1008 O O . THR A 1 126 ? -9.072 2.305 -4.589 1.00 78.19 126 THR A O 1
ATOM 1011 N N . GLY A 1 127 ? -11.151 2.776 -5.202 1.00 80.25 127 GLY A N 1
ATOM 1012 C CA . GLY A 1 127 ? -10.783 3.642 -6.338 1.00 80.25 127 GLY A CA 1
ATOM 1013 C C . GLY A 1 127 ? -10.259 2.911 -7.586 1.00 80.25 127 GLY A C 1
ATOM 1014 O O . GLY A 1 127 ? -10.270 3.478 -8.679 1.00 80.25 127 GLY A O 1
ATOM 1015 N N . GLY A 1 128 ? -9.855 1.642 -7.463 1.00 89.50 128 GLY A N 1
ATOM 1016 C CA . GLY A 1 128 ? -9.437 0.797 -8.584 1.00 89.50 128 GLY A CA 1
ATOM 1017 C C . GLY A 1 128 ? -8.287 1.396 -9.388 1.00 89.50 128 GLY A C 1
ATOM 1018 O O . GLY A 1 128 ? -7.365 1.996 -8.839 1.00 89.50 128 GLY A O 1
ATOM 1019 N N . ARG A 1 129 ? -8.349 1.274 -10.716 1.00 93.38 129 ARG A N 1
ATOM 1020 C CA . ARG A 1 129 ? -7.311 1.801 -11.619 1.00 93.38 129 ARG A CA 1
ATOM 1021 C C . ARG A 1 129 ? -7.108 3.314 -11.539 1.00 93.38 129 ARG A C 1
ATOM 1023 O O . ARG A 1 129 ? -6.026 3.773 -11.887 1.00 93.38 129 ARG A O 1
ATOM 1030 N N . ALA A 1 130 ? -8.095 4.064 -11.048 1.00 90.38 130 ALA A N 1
ATOM 1031 C CA . ALA A 1 130 ? -8.004 5.508 -10.840 1.00 90.38 130 ALA A CA 1
ATOM 1032 C C . ALA A 1 130 ? -7.450 5.890 -9.452 1.00 90.38 130 ALA A C 1
ATOM 1034 O O . ALA A 1 130 ? -7.353 7.070 -9.131 1.00 90.38 130 ALA A O 1
ATOM 1035 N N . ALA A 1 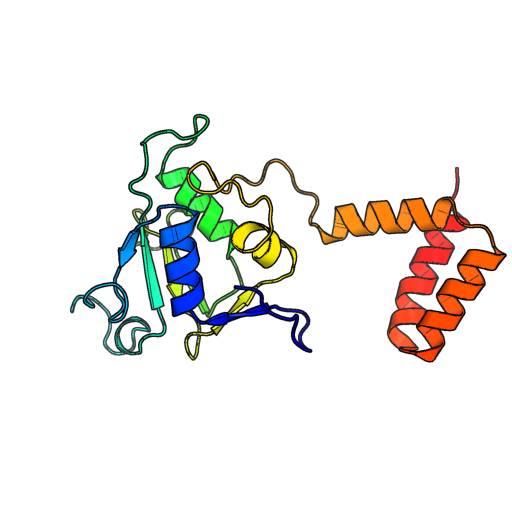131 ? -7.078 4.926 -8.602 1.00 92.75 131 ALA A N 1
ATOM 1036 C CA . ALA A 1 131 ? -6.560 5.245 -7.278 1.00 92.75 131 ALA A CA 1
ATOM 1037 C C . ALA A 1 131 ? -5.232 6.012 -7.366 1.00 92.75 131 ALA A C 1
ATOM 1039 O O . ALA A 1 131 ? 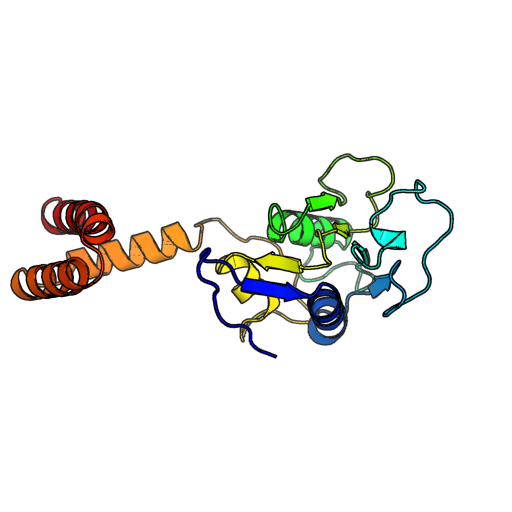-4.254 5.540 -7.959 1.00 92.75 131 ALA A O 1
ATOM 1040 N N . THR A 1 132 ? -5.190 7.172 -6.715 1.00 93.06 132 THR A N 1
ATOM 1041 C CA . THR A 1 132 ? -3.979 7.990 -6.553 1.00 93.06 132 THR A CA 1
ATOM 1042 C C . THR A 1 132 ? -3.247 7.718 -5.242 1.00 93.06 132 THR A C 1
ATOM 1044 O O . THR A 1 132 ? -2.150 8.237 -5.027 1.00 93.06 132 THR A O 1
ATOM 1047 N N . PHE A 1 133 ? -3.886 6.955 -4.347 1.00 91.88 133 PHE A N 1
ATOM 1048 C CA . PHE A 1 133 ? -3.472 6.705 -2.962 1.00 91.88 133 PHE A CA 1
ATOM 1049 C C . PHE A 1 133 ? -3.260 7.983 -2.132 1.00 91.88 133 PHE A C 1
ATOM 1051 O O . PHE A 1 133 ? -2.813 7.917 -0.988 1.00 91.88 133 PHE A O 1
ATOM 1058 N N . ALA A 1 134 ? -3.602 9.151 -2.685 1.00 84.69 134 ALA A N 1
ATOM 1059 C CA . ALA A 1 134 ? -3.430 10.430 -2.034 1.00 84.69 134 ALA A CA 1
ATOM 1060 C C . ALA A 1 134 ? -4.307 10.474 -0.787 1.00 84.69 134 ALA A C 1
ATOM 1062 O O . ALA A 1 134 ? -5.534 10.372 -0.846 1.00 84.69 134 ALA A O 1
ATOM 1063 N N . SER A 1 135 ? -3.657 10.626 0.360 1.00 63.06 135 SER A N 1
ATOM 1064 C CA . SER A 1 135 ? -4.336 10.792 1.636 1.00 63.06 135 SER A CA 1
ATOM 1065 C C . SER A 1 135 ? -4.911 12.210 1.700 1.00 63.06 135 SER A C 1
ATOM 1067 O O . SER A 1 135 ? -4.290 13.110 2.261 1.00 63.06 135 SER A O 1
ATOM 1069 N N . ASN A 1 136 ? -6.074 12.456 1.090 1.00 45.34 136 ASN A N 1
ATOM 1070 C CA . ASN A 1 136 ? -6.780 13.727 1.259 1.00 45.34 136 ASN A CA 1
ATOM 1071 C C . ASN A 1 136 ? -7.230 13.852 2.726 1.00 45.34 136 ASN A C 1
ATOM 1073 O O . ASN A 1 136 ? -8.259 13.309 3.108 1.00 45.34 136 ASN A O 1
ATOM 1077 N N . ASN A 1 137 ? -6.441 14.581 3.523 1.00 37.69 137 ASN A N 1
ATOM 1078 C CA . ASN A 1 137 ? -6.615 14.878 4.949 1.00 37.69 137 ASN A CA 1
ATOM 1079 C C . ASN A 1 137 ? -6.719 13.667 5.892 1.00 37.69 137 ASN A C 1
ATOM 1081 O O . ASN A 1 137 ? -7.725 12.965 5.950 1.00 37.69 137 ASN A O 1
ATOM 1085 N N . GLN A 1 138 ? -5.725 13.551 6.783 1.00 47.44 138 GLN A N 1
ATOM 1086 C CA . GLN A 1 138 ? -5.933 12.956 8.104 1.00 47.44 138 GLN A CA 1
ATOM 1087 C C . GLN A 1 138 ? -7.210 13.534 8.737 1.00 47.44 138 GLN A C 1
ATOM 1089 O O . GLN A 1 138 ? -7.361 14.748 8.881 1.00 47.44 138 GLN A O 1
ATOM 1094 N N . PRO A 1 139 ? -8.136 12.659 9.122 1.00 37.44 139 PRO A N 1
ATOM 1095 C CA . PRO A 1 139 ? -8.065 12.004 10.410 1.00 37.44 139 PRO A CA 1
ATOM 1096 C C . PRO A 1 139 ? -7.627 10.563 10.202 1.00 37.44 139 PRO A C 1
ATOM 1098 O O . PRO A 1 139 ? -8.090 9.894 9.281 1.00 37.44 139 PRO A O 1
ATOM 1101 N N . SER A 1 140 ? -6.772 10.042 11.083 1.00 42.31 140 SER A N 1
ATOM 1102 C CA . SER A 1 140 ? -6.656 8.588 11.180 1.00 42.31 140 SER A CA 1
ATOM 1103 C C . SER A 1 140 ? -8.071 8.009 11.301 1.00 42.31 140 SER A C 1
ATOM 1105 O O . SER A 1 140 ? -8.936 8.604 11.949 1.00 42.31 140 SER A O 1
ATOM 1107 N N . VAL A 1 141 ? -8.343 6.850 10.705 1.00 46.00 141 VAL A N 1
ATOM 1108 C CA . VAL A 1 141 ? -9.631 6.159 10.900 1.00 46.00 141 VAL A CA 1
ATOM 1109 C C . VAL A 1 141 ? -9.934 6.023 12.403 1.00 46.00 141 VAL A C 1
ATOM 1111 O O . VAL A 1 141 ? -11.069 6.219 12.822 1.00 46.00 141 VAL A O 1
ATOM 1114 N N . SER A 1 142 ? -8.898 5.919 13.250 1.00 54.22 142 SER A N 1
ATOM 1115 C CA . SER A 1 142 ? -9.035 5.995 14.709 1.00 54.22 142 SER A CA 1
ATOM 1116 C C . SER A 1 142 ? -9.568 7.329 15.249 1.00 54.22 142 SER A C 1
ATOM 1118 O O . SER A 1 142 ? -10.274 7.308 16.248 1.00 54.22 142 SER A O 1
ATOM 1120 N N . GLN A 1 143 ? -9.282 8.474 14.626 1.00 44.88 143 GLN A N 1
ATOM 1121 C CA . GLN A 1 143 ? -9.813 9.790 14.991 1.00 44.88 143 GLN A CA 1
ATOM 1122 C C . GLN A 1 143 ? -11.214 10.036 14.432 1.00 44.88 143 GLN A C 1
ATOM 1124 O O . GLN A 1 143 ? -12.031 10.595 15.157 1.00 44.88 143 GLN A O 1
ATOM 1129 N N . SER A 1 144 ? -11.522 9.617 13.198 1.00 47.88 144 SER A N 1
ATOM 1130 C CA . SER A 1 144 ? -12.892 9.726 12.664 1.00 47.88 144 SER A CA 1
ATOM 1131 C C . SER A 1 144 ? -13.844 8.828 13.449 1.00 47.88 144 SER A C 1
ATOM 1133 O O . SER A 1 144 ? -14.874 9.283 13.938 1.00 47.88 144 SER A O 1
ATOM 1135 N N . GLU A 1 145 ? -13.448 7.580 13.696 1.00 60.16 145 GLU A N 1
ATOM 1136 C CA . GLU A 1 145 ? -14.203 6.686 14.561 1.00 60.16 145 GLU A CA 1
ATOM 1137 C C . GLU A 1 145 ? -14.194 7.136 16.020 1.00 60.16 145 GLU A C 1
ATOM 1139 O O . GLU A 1 145 ? -15.207 6.992 16.687 1.00 60.16 145 GLU A O 1
ATOM 1144 N N . ALA A 1 146 ? -13.097 7.681 16.563 1.00 57.12 146 ALA A N 1
ATOM 1145 C CA . ALA A 1 146 ? -13.125 8.240 17.918 1.00 57.12 146 ALA A CA 1
ATOM 1146 C C . ALA A 1 146 ? -14.048 9.458 18.004 1.00 57.12 146 ALA A C 1
ATOM 1148 O O . ALA A 1 146 ? -14.718 9.626 19.018 1.00 57.12 146 ALA A O 1
ATOM 1149 N N . LYS A 1 147 ? -14.119 10.278 16.953 1.00 60.06 147 LYS A N 1
ATOM 1150 C CA . LYS A 1 147 ? -15.028 11.421 16.861 1.00 60.06 147 LYS A CA 1
ATOM 1151 C C . LYS A 1 147 ? -16.475 10.951 16.750 1.00 60.06 147 LYS A C 1
ATOM 1153 O O . LYS A 1 147 ? -17.305 11.451 17.501 1.00 60.06 147 LYS A O 1
ATOM 1158 N N . GLN A 1 148 ? -16.751 9.946 15.920 1.00 69.19 148 GLN A N 1
ATOM 1159 C CA . GLN A 1 148 ? -18.070 9.329 15.803 1.00 69.19 148 GLN A CA 1
ATOM 1160 C C . GLN A 1 148 ? -18.476 8.633 17.109 1.00 69.19 148 GLN A C 1
ATOM 1162 O O . GLN A 1 148 ? -19.573 8.857 17.602 1.00 69.19 148 GLN A O 1
ATOM 1167 N N . ARG A 1 149 ? -17.586 7.854 17.737 1.00 70.50 149 ARG A N 1
ATOM 1168 C CA . ARG A 1 149 ? -17.819 7.230 19.052 1.00 70.50 149 ARG A CA 1
ATOM 1169 C C . ARG A 1 149 ? -18.070 8.286 20.127 1.00 70.50 149 ARG A C 1
ATOM 1171 O O . ARG A 1 149 ? -19.015 8.147 20.890 1.00 70.50 149 ARG A O 1
ATOM 1178 N N . ALA A 1 150 ? -17.291 9.368 20.161 1.00 67.44 150 ALA A N 1
ATOM 1179 C CA . ALA A 1 150 ? -17.499 10.469 21.099 1.00 67.44 150 ALA A CA 1
ATOM 1180 C C . ALA A 1 150 ? -18.821 11.219 20.855 1.00 67.44 150 ALA A C 1
ATOM 1182 O O . ALA A 1 150 ? -19.482 11.598 21.819 1.00 67.44 150 ALA A O 1
ATOM 1183 N N . GLN A 1 151 ? -19.229 11.411 19.596 1.00 71.56 151 GLN A N 1
ATOM 1184 C CA . GLN A 1 151 ? -20.540 11.966 19.239 1.00 71.56 151 GLN A CA 1
ATOM 1185 C C . GLN A 1 151 ? -21.669 11.032 19.683 1.00 71.56 151 GLN A C 1
ATOM 1187 O O . GLN A 1 151 ? -22.557 11.468 20.410 1.00 71.56 151 GLN A O 1
ATOM 1192 N N . ASN A 1 152 ? -21.567 9.738 19.378 1.00 75.06 152 ASN A N 1
ATOM 1193 C CA . ASN A 1 152 ? -22.536 8.733 19.804 1.00 75.06 152 ASN A CA 1
ATOM 1194 C C . ASN A 1 152 ? -22.654 8.693 21.342 1.00 75.06 152 ASN A C 1
ATOM 1196 O O . ASN A 1 152 ? -23.760 8.720 21.871 1.00 75.06 152 ASN A O 1
ATOM 1200 N N . TYR A 1 153 ? -21.537 8.718 22.083 1.00 77.75 153 TYR A N 1
ATOM 1201 C CA . TYR A 1 153 ? -21.553 8.790 23.553 1.00 77.75 153 TYR A CA 1
ATOM 1202 C C . TYR A 1 153 ? -22.188 10.085 24.078 1.00 77.75 153 TYR A C 1
ATOM 1204 O O . TYR A 1 153 ? -22.837 10.073 25.120 1.00 77.75 153 TYR A O 1
ATOM 1212 N N . LYS A 1 154 ? -22.018 11.212 23.377 1.00 74.56 154 LYS A N 1
ATOM 1213 C CA . LYS A 1 154 ? -22.649 12.489 23.740 1.00 74.56 154 LYS A CA 1
ATOM 1214 C C . LYS A 1 154 ? -24.173 12.443 23.555 1.00 74.56 154 LYS A C 1
ATOM 1216 O O . LYS A 1 154 ? -24.887 13.110 24.309 1.00 74.56 154 LYS A O 1
ATOM 1221 N N . GLU A 1 155 ? -24.652 11.684 22.575 1.00 78.88 155 GLU A N 1
ATOM 1222 C CA . GLU A 1 155 ? -26.067 11.565 22.192 1.00 78.88 155 GLU A CA 1
ATOM 1223 C C . GLU A 1 155 ? -26.827 10.463 22.949 1.00 78.88 155 GLU A C 1
ATOM 1225 O O . GLU A 1 155 ? -28.047 10.544 23.073 1.00 78.88 155 GLU A O 1
ATOM 1230 N N . MET A 1 156 ? -26.126 9.471 23.504 1.00 78.81 156 MET A N 1
ATOM 1231 C CA . MET A 1 156 ? -26.715 8.416 24.338 1.00 78.81 156 MET A CA 1
ATOM 1232 C C . MET A 1 156 ? -27.323 8.954 25.642 1.00 78.81 156 MET A C 1
ATOM 1234 O O . MET A 1 156 ? -26.824 9.913 26.232 1.00 78.81 156 MET A O 1
ATOM 1238 N N . SER A 1 157 ? -28.375 8.292 26.135 1.00 81.38 157 SER A N 1
ATOM 1239 C CA . SER A 1 157 ? -28.902 8.507 27.487 1.00 81.38 157 SER A CA 1
ATOM 1240 C C . SER A 1 157 ? -27.976 7.902 28.551 1.00 81.38 157 SER A C 1
ATOM 1242 O O . SER A 1 157 ? -27.124 7.056 28.266 1.00 81.38 157 SER A O 1
ATOM 1244 N N . LYS A 1 158 ? -28.161 8.306 29.813 1.00 78.75 158 LYS A N 1
ATOM 1245 C CA . LYS A 1 158 ? -27.390 7.772 30.947 1.00 78.75 158 LYS A CA 1
ATOM 1246 C C . LYS A 1 158 ? -27.553 6.253 31.081 1.00 78.75 158 LYS A C 1
ATOM 1248 O O . LYS A 1 158 ? -26.593 5.548 31.375 1.00 78.75 158 LYS A O 1
ATOM 1253 N N . GLU A 1 159 ? -28.759 5.750 30.840 1.00 81.00 159 GLU A N 1
ATOM 1254 C CA . GLU A 1 159 ? -29.096 4.328 30.897 1.00 81.00 159 GLU A CA 1
ATOM 1255 C C . GLU A 1 159 ? -28.395 3.547 29.777 1.00 81.00 159 GLU A C 1
ATOM 1257 O O . GLU A 1 159 ? -27.848 2.475 30.027 1.00 81.00 159 GLU A O 1
ATOM 1262 N N . GLN A 1 160 ? -28.346 4.108 28.565 1.00 81.25 160 GLN A N 1
ATOM 1263 C CA . GLN A 1 160 ? -27.664 3.497 27.418 1.00 81.25 160 GLN A CA 1
ATOM 1264 C C . GLN A 1 160 ? -26.145 3.437 27.615 1.00 81.25 160 GLN A C 1
ATOM 1266 O O . GLN A 1 160 ? -25.518 2.430 27.291 1.00 81.25 160 GLN A O 1
ATOM 1271 N N . LEU A 1 161 ? -25.559 4.489 28.189 1.00 81.38 161 LEU A N 1
ATOM 1272 C CA . LEU A 1 161 ? -24.134 4.539 28.515 1.00 81.38 161 LEU A CA 1
ATOM 1273 C C . LEU A 1 161 ? -23.737 3.498 29.564 1.00 81.38 161 LEU A C 1
ATOM 1275 O O . LEU A 1 161 ? -22.728 2.815 29.394 1.00 81.38 161 LEU A O 1
ATOM 1279 N N . ASN A 1 162 ? -24.543 3.345 30.616 1.00 81.56 162 ASN A N 1
ATOM 1280 C CA . ASN A 1 162 ? -24.310 2.324 31.636 1.00 81.56 162 ASN A CA 1
ATOM 1281 C C . ASN A 1 162 ? -24.401 0.914 31.039 1.00 81.56 162 ASN A C 1
ATOM 1283 O O . ASN A 1 162 ? -23.509 0.105 31.265 1.00 81.56 162 ASN A O 1
ATOM 1287 N N . ALA A 1 163 ? -25.414 0.647 30.209 1.00 82.62 163 ALA A N 1
ATOM 1288 C CA . ALA A 1 163 ? -25.558 -0.646 29.542 1.00 82.62 163 ALA A CA 1
ATOM 1289 C C . ALA A 1 163 ? -24.368 -0.968 28.617 1.00 82.62 163 ALA A C 1
ATOM 1291 O O . ALA A 1 163 ? -23.869 -2.093 28.620 1.00 82.62 163 ALA A O 1
ATOM 1292 N N . ALA A 1 164 ? -23.874 0.019 27.860 1.00 79.00 164 ALA A N 1
ATOM 1293 C CA . ALA A 1 164 ? -22.704 -0.146 26.999 1.00 79.00 164 ALA A CA 1
ATOM 1294 C C . ALA A 1 164 ? -21.420 -0.419 27.803 1.00 79.00 164 ALA A C 1
ATOM 1296 O O . ALA A 1 164 ? -20.607 -1.257 27.410 1.00 79.00 164 ALA A O 1
ATOM 1297 N N . TYR A 1 165 ? -21.244 0.262 28.938 1.00 79.62 165 TYR A N 1
ATOM 1298 C CA . TYR A 1 165 ? -20.118 0.031 29.841 1.00 79.62 165 TYR A CA 1
ATOM 1299 C C . TYR A 1 165 ? -20.180 -1.353 30.501 1.00 79.62 165 TYR A C 1
ATOM 1301 O O . TYR A 1 165 ? -19.170 -2.053 30.543 1.00 79.62 165 TYR A O 1
ATOM 1309 N N . ASP A 1 166 ? -21.355 -1.770 30.976 1.00 80.88 166 ASP A N 1
ATOM 1310 C CA . ASP A 1 166 ? -21.547 -3.060 31.644 1.00 80.88 166 ASP A CA 1
ATOM 1311 C C . ASP A 1 166 ? -21.321 -4.237 30.686 1.00 80.88 166 ASP A C 1
ATOM 1313 O O . ASP A 1 166 ? -20.645 -5.202 31.051 1.00 80.88 166 ASP A O 1
ATOM 1317 N N . ALA A 1 167 ? -21.794 -4.124 29.438 1.00 77.62 167 ALA A N 1
ATOM 1318 C CA . ALA A 1 167 ? -21.496 -5.097 28.389 1.00 77.62 167 ALA A CA 1
ATOM 1319 C C . ALA A 1 167 ? -19.980 -5.210 28.157 1.00 77.62 167 ALA A C 1
ATOM 1321 O O . ALA A 1 167 ? -19.415 -6.300 28.232 1.00 77.62 167 ALA A O 1
ATOM 1322 N N . MET A 1 168 ? -19.294 -4.076 27.990 1.00 79.94 168 MET A N 1
ATOM 1323 C CA . MET A 1 168 ? -17.849 -4.052 27.742 1.00 79.94 168 MET A CA 1
ATOM 1324 C C . MET A 1 168 ? -17.038 -4.592 28.925 1.00 79.94 168 MET A C 1
ATOM 1326 O O . MET A 1 168 ? -16.049 -5.293 28.733 1.00 79.94 168 MET A O 1
ATOM 1330 N N . ARG A 1 169 ? -17.472 -4.305 30.158 1.00 81.56 169 ARG A N 1
ATOM 1331 C CA . ARG A 1 169 ? -16.838 -4.796 31.387 1.00 81.56 169 ARG A CA 1
ATOM 1332 C C . ARG A 1 169 ? -16.948 -6.309 31.533 1.00 81.56 169 ARG A C 1
ATOM 1334 O O . ARG A 1 169 ? -16.053 -6.914 32.119 1.00 81.56 169 ARG A O 1
ATOM 1341 N N . SER A 1 170 ? -18.039 -6.899 31.048 1.00 75.00 170 SER A N 1
ATOM 1342 C CA . SER A 1 170 ? -18.248 -8.348 31.105 1.00 75.00 170 SER A CA 1
ATOM 1343 C C . SER A 1 170 ? -17.314 -9.124 30.168 1.00 75.00 170 SER A C 1
ATOM 1345 O O . SER A 1 170 ? -16.963 -10.260 30.473 1.00 75.00 170 SER A O 1
ATOM 1347 N N . GLU A 1 171 ? -16.863 -8.488 29.084 1.00 72.31 171 GLU A N 1
ATOM 1348 C CA . GLU A 1 171 ? -15.982 -9.083 28.075 1.00 72.31 171 GLU A CA 1
ATOM 1349 C C . GLU A 1 171 ? -14.498 -8.778 28.326 1.00 72.31 171 GLU A C 1
ATOM 1351 O O . GLU A 1 171 ? -13.660 -9.675 28.256 1.00 72.31 171 GLU A O 1
ATOM 1356 N N . ASP A 1 172 ? -14.162 -7.520 28.630 1.00 72.75 172 ASP A N 1
ATOM 1357 C CA . ASP A 1 172 ? -12.784 -7.063 28.826 1.00 72.75 172 ASP A CA 1
ATOM 1358 C C . ASP A 1 172 ? -12.735 -5.912 29.853 1.00 72.75 172 ASP A C 1
ATOM 1360 O O . ASP A 1 172 ? -12.964 -4.740 29.518 1.00 72.75 172 ASP A O 1
ATOM 1364 N N . PRO A 1 173 ? -12.422 -6.222 31.126 1.00 75.50 173 PRO A N 1
ATOM 1365 C CA . PRO A 1 173 ? -12.379 -5.232 32.198 1.00 75.50 173 PRO A CA 1
ATOM 1366 C C . PRO A 1 173 ? -11.370 -4.095 31.980 1.00 75.50 173 PRO A C 1
ATOM 1368 O O . PRO A 1 173 ? -11.616 -2.974 32.432 1.00 75.50 173 PRO A O 1
ATOM 1371 N N . GLU A 1 174 ? -10.248 -4.348 31.299 1.00 63.41 174 GLU A N 1
ATOM 1372 C CA . GLU A 1 174 ? -9.206 -3.334 31.095 1.00 63.41 174 GLU A CA 1
ATOM 1373 C C . GLU A 1 174 ? -9.576 -2.395 29.943 1.00 63.41 174 GLU A C 1
ATOM 1375 O O . GLU A 1 174 ? -9.450 -1.170 30.057 1.00 63.41 174 GLU A O 1
ATOM 1380 N N . LYS A 1 175 ? -10.157 -2.941 28.871 1.00 68.25 175 LYS A N 1
ATOM 1381 C CA . LYS A 1 175 ? -10.774 -2.141 27.808 1.00 68.25 175 LYS A CA 1
ATOM 1382 C C . LYS A 1 175 ? -11.923 -1.292 28.345 1.00 68.25 175 LYS A C 1
ATOM 1384 O O . LYS A 1 175 ? -11.985 -0.101 28.036 1.00 68.25 175 LYS A O 1
ATOM 1389 N N . ALA A 1 176 ? -12.777 -1.858 29.199 1.00 70.75 176 ALA A N 1
ATOM 1390 C CA . ALA A 1 176 ? -13.873 -1.132 29.832 1.00 70.75 176 ALA A CA 1
ATOM 1391 C C . ALA A 1 176 ? -13.368 0.033 30.690 1.00 70.75 176 ALA A C 1
ATOM 1393 O O . ALA A 1 176 ? -13.914 1.131 30.616 1.00 70.75 176 ALA A O 1
ATOM 1394 N N . ARG A 1 177 ? -12.277 -0.149 31.444 1.00 72.88 177 ARG A N 1
ATOM 1395 C CA . ARG A 1 177 ? -11.659 0.931 32.228 1.00 72.88 177 ARG A CA 1
ATOM 1396 C C . ARG A 1 177 ? -11.229 2.102 31.341 1.00 72.88 177 ARG A C 1
ATOM 1398 O O . ARG A 1 177 ? -11.480 3.259 31.677 1.00 72.88 177 ARG A O 1
ATOM 1405 N N . ILE A 1 178 ? -10.588 1.817 30.209 1.00 71.81 178 ILE A N 1
ATOM 1406 C CA . ILE A 1 178 ? -10.064 2.842 29.297 1.00 71.81 178 ILE A CA 1
ATOM 1407 C C . ILE A 1 178 ? -11.197 3.537 28.528 1.00 71.81 178 ILE A C 1
ATOM 1409 O O . ILE A 1 178 ? -11.241 4.769 28.482 1.00 71.81 178 ILE A O 1
ATOM 1413 N N . GLU A 1 179 ? -12.119 2.775 27.938 1.00 71.81 179 GLU A N 1
ATOM 1414 C CA . GLU A 1 179 ? -13.247 3.316 27.169 1.00 71.81 179 GLU A CA 1
ATOM 1415 C C . GLU A 1 179 ? -14.297 3.983 28.062 1.00 71.81 179 GLU A C 1
ATOM 1417 O O . GLU A 1 179 ? -14.812 5.044 27.710 1.00 71.81 179 GLU A O 1
ATOM 1422 N N . GLY A 1 180 ? -14.534 3.467 29.269 1.00 73.75 180 GLY A N 1
ATOM 1423 C CA . GLY A 1 180 ? -15.432 4.071 30.253 1.00 73.75 180 GLY A CA 1
ATOM 1424 C C . GLY A 1 180 ? -15.010 5.484 30.658 1.00 73.75 180 GLY A C 1
ATOM 1425 O O . GLY A 1 180 ? -15.851 6.376 30.775 1.00 73.75 180 GLY A O 1
ATOM 1426 N N . MET A 1 181 ? -13.702 5.753 30.772 1.00 73.75 181 MET A N 1
ATOM 1427 C CA . MET A 1 181 ? -13.219 7.125 30.986 1.00 73.75 181 MET A CA 1
ATOM 1428 C C . MET A 1 181 ? -13.523 8.045 29.797 1.00 73.75 181 MET A C 1
ATOM 1430 O O . MET A 1 181 ? -13.803 9.228 29.997 1.00 73.75 181 MET A O 1
ATOM 1434 N N . LYS A 1 182 ? -13.455 7.533 28.561 1.00 74.62 182 LYS A N 1
ATOM 1435 C CA . LYS A 1 182 ? -13.752 8.312 27.347 1.00 74.62 182 LYS A CA 1
ATOM 1436 C C . LYS A 1 182 ? -15.247 8.602 27.239 1.00 74.62 182 LYS A C 1
ATOM 1438 O O . LYS A 1 182 ? -15.613 9.746 26.985 1.00 74.62 182 LYS A O 1
ATOM 1443 N N . MET A 1 183 ? -16.088 7.607 27.516 1.00 77.44 183 MET A N 1
ATOM 1444 C CA . MET A 1 183 ? -17.544 7.732 27.617 1.00 77.44 183 MET A CA 1
ATOM 1445 C C . MET A 1 183 ? -17.949 8.792 28.648 1.00 77.44 183 MET A C 1
ATOM 1447 O O . MET A 1 183 ? -18.671 9.735 28.325 1.00 77.44 183 MET A O 1
ATOM 1451 N N . HIS A 1 184 ? -17.412 8.695 29.870 1.00 73.62 184 HIS A N 1
ATOM 1452 C CA . HIS A 1 184 ? -17.688 9.649 30.943 1.00 73.62 184 HIS A CA 1
ATOM 1453 C C . HIS A 1 184 ? -17.240 11.069 30.563 1.00 73.62 184 HIS A C 1
ATOM 1455 O O . HIS A 1 184 ? -17.986 12.031 30.735 1.00 73.62 184 HIS A O 1
ATOM 1461 N N . LYS A 1 185 ? -16.040 11.228 29.991 1.00 72.50 185 LYS A N 1
ATOM 1462 C CA . LYS A 1 185 ? -15.562 12.540 29.525 1.00 72.50 185 LYS A CA 1
ATOM 1463 C C . LYS A 1 185 ? -16.422 13.111 28.394 1.00 72.50 185 LYS A C 1
ATOM 1465 O O . LYS A 1 185 ? -16.698 14.303 28.409 1.00 72.50 185 LYS A O 1
ATOM 1470 N N . ALA A 1 186 ? -16.865 12.297 27.438 1.00 70.00 186 ALA A N 1
ATOM 1471 C CA . ALA A 1 186 ? -17.687 12.759 26.319 1.00 70.00 186 ALA A CA 1
ATOM 1472 C C . ALA A 1 186 ? -19.106 13.176 26.752 1.00 70.00 186 ALA A C 1
ATOM 1474 O O . ALA A 1 186 ? -19.645 14.156 26.238 1.00 70.00 186 ALA A O 1
ATOM 1475 N N . PHE A 1 187 ? -19.702 12.462 27.712 1.00 72.81 187 PHE A N 1
ATOM 1476 C CA . PHE A 1 187 ? -21.068 12.722 28.169 1.00 72.81 187 PHE A CA 1
ATOM 1477 C C . PHE A 1 187 ? -21.172 13.871 29.183 1.00 72.81 187 PHE A C 1
ATOM 1479 O O . PHE A 1 187 ? -22.105 14.668 29.095 1.00 72.81 187 PHE A O 1
ATOM 1486 N N . PHE A 1 188 ? -20.233 13.977 30.132 1.00 69.31 188 PHE A N 1
ATOM 1487 C CA . PHE A 1 188 ? -20.298 14.965 31.221 1.00 69.31 188 PHE A CA 1
ATOM 1488 C C . PHE A 1 188 ? -19.601 16.295 30.912 1.00 69.31 188 PHE A C 1
ATOM 1490 O O . PHE A 1 188 ? -19.839 17.270 31.615 1.00 69.31 188 PHE A O 1
ATOM 1497 N N . ASN A 1 189 ? -18.781 16.363 29.860 1.00 65.12 189 ASN A N 1
ATOM 1498 C CA . ASN A 1 189 ? -18.085 17.584 29.442 1.00 65.12 189 ASN A CA 1
ATOM 1499 C C . ASN A 1 189 ? -18.798 18.276 28.258 1.00 65.12 189 ASN A C 1
ATOM 1501 O O . ASN A 1 189 ? -18.153 18.824 27.362 1.00 65.12 189 ASN A O 1
ATOM 1505 N N . LYS A 1 190 ? -20.137 18.188 28.214 1.00 56.12 190 LYS A N 1
ATOM 1506 C CA . LYS A 1 190 ? -20.973 18.938 27.263 1.00 56.12 190 LYS A CA 1
ATOM 1507 C C . LYS A 1 190 ? -20.814 20.447 27.553 1.00 56.12 190 LYS A C 1
ATOM 1509 O O . LYS A 1 190 ? -20.753 20.792 28.731 1.00 56.12 190 LYS A O 1
ATOM 1514 N N . PRO A 1 191 ? -20.697 21.315 26.529 1.00 51.31 191 PRO A N 1
ATOM 1515 C CA . PRO A 1 191 ? -20.728 22.762 26.737 1.00 51.31 191 PRO A CA 1
ATOM 1516 C C . PRO A 1 191 ? -22.061 23.212 27.340 1.00 51.31 191 PRO A C 1
ATOM 1518 O O . PRO A 1 191 ? -23.084 22.539 27.059 1.00 51.31 191 PRO A O 1
#

pLDDT: mean 85.88, std 13.92, range [37.44, 98.62]

Sequence (191 aa):
MSYDRQSDGTYHIPIIDLGERLRDHFGLTIKEHDHFDGVDKVHAPNSYHYHGEAIDVQDWRDDLIDGIDWRTRTGNLEELLKGSGVEILGPNSGVAGHDSHLHLAAKNGLFKLNEYQYNALFGDNTGGRAATFASNNQPSVSQSEAKQRAQNYKEMSKEQLNAAYDAMRSEDPEKARIEGMKMHKAFFNKP

Foldseek 3Di:
DDFDQDPVQWTKDFLVRLQCLCCVFQVKQKDLAPVRYHHDPPDDPPDQSVVNFKIKIADPADQDQPHAGRQQLQVLVLVLQPPQAPDFDACVNPDPPRSGITMGGHVVRIGTHHPSSCCCRPNPPVCTNSDSSDPPDDDDPCVVVLVVVLVVLQVDDPVRLVVVLVVCCVPDVVVSVVVNVSSCCSNVVDD

Radius of gyration: 20.69 Å; chains: 1; bounding box: 52×38×49 Å